Protein AF-A0A1J3CQ93-F1 (afdb_monomer_lite)

Secondary structure (DSSP, 8-state):
-HHHHHHHHHHHIIIIIHHHHHHHH--HHHHHHHHHHHHHHHHHHHHHHT-SS--HHHHHHHHHHHHHHHHHHHHHHHHHHHHHHHHHGGGT-HHHHHHHHHHHHHHHHHHHHHHHHHHHHHHHHHHHTTTT-TTTTSSS-TTTHHHHHHHT------------S-HHHHHHHHHHHHT-------

Radius of gyration: 30.81 Å; chains: 1; bounding box: 78×62×79 Å

Sequence (186 aa):
MVDAIMGFVVGKVGNYLIEEVSMLMGVKDELEELKAELMCIQGYLKDVEAREKEDEASKVWTKLVLDIAYDVEDVLDSYYLKAEERSQRRGMRRLTNKIGKKMDAYNIIDDIRLLQRRIFDVTRKRETYGIGNFNETRAGEHTSSLRVRQLRRARSIVQEERVVGLEDDSKILLAKLLNDDGDHNR

pLDDT: mean 70.88, std 13.95, range [38.88, 87.06]

Structure (mmCIF, N/CA/C/O backbone):
data_AF-A0A1J3CQ93-F1
#
_entry.id   AF-A0A1J3CQ93-F1
#
loop_
_atom_site.group_PDB
_atom_site.id
_atom_site.type_symbol
_atom_site.label_atom_id
_atom_site.label_alt_id
_atom_site.label_comp_id
_atom_site.label_asym_id
_atom_site.label_entity_id
_atom_site.label_seq_id
_atom_site.pdbx_PDB_ins_code
_atom_site.Cartn_x
_atom_site.Cartn_y
_atom_site.Cartn_z
_atom_site.occupancy
_atom_site.B_iso_or_equiv
_atom_site.auth_seq_id
_atom_site.auth_comp_id
_atom_site.auth_asym_id
_atom_site.auth_atom_id
_atom_site.pdbx_PDB_model_num
ATOM 1 N N . MET A 1 1 ? -11.264 -8.934 4.839 1.00 64.75 1 MET A N 1
ATOM 2 C CA . MET A 1 1 ? -11.252 -8.478 3.411 1.00 64.75 1 MET A CA 1
ATOM 3 C C . MET A 1 1 ? -10.054 -7.582 3.129 1.00 64.75 1 MET A C 1
ATOM 5 O O . MET A 1 1 ? -9.333 -7.827 2.172 1.00 64.75 1 MET A O 1
ATOM 9 N N . VAL A 1 2 ? -9.825 -6.579 3.979 1.00 70.88 2 VAL A N 1
ATOM 10 C CA . VAL A 1 2 ? -8.730 -5.610 3.834 1.00 70.88 2 VAL A CA 1
ATOM 11 C C . VAL A 1 2 ? -7.348 -6.283 3.861 1.00 70.88 2 VAL A C 1
ATOM 13 O O . VAL A 1 2 ? -6.474 -5.906 3.088 1.00 70.88 2 VAL A O 1
ATOM 16 N N . ASP A 1 3 ? -7.171 -7.346 4.656 1.00 75.62 3 ASP A N 1
ATOM 17 C CA . ASP A 1 3 ? -5.911 -8.106 4.701 1.00 75.62 3 ASP A CA 1
ATOM 18 C C . ASP A 1 3 ? -5.515 -8.726 3.347 1.00 75.62 3 ASP A C 1
ATOM 20 O O . ASP A 1 3 ? -4.340 -8.751 2.988 1.00 75.62 3 ASP A O 1
ATOM 24 N N . ALA A 1 4 ? -6.495 -9.181 2.558 1.00 81.12 4 ALA A N 1
ATOM 25 C CA . ALA A 1 4 ? -6.233 -9.777 1.250 1.00 81.12 4 ALA A CA 1
ATOM 26 C C . ALA A 1 4 ? -5.739 -8.730 0.239 1.00 81.12 4 ALA A C 1
ATOM 28 O O . ALA A 1 4 ? -4.773 -8.982 -0.478 1.00 81.12 4 ALA A O 1
ATOM 29 N N . ILE A 1 5 ? -6.364 -7.547 0.229 1.00 80.12 5 ILE A N 1
ATOM 30 C CA . ILE A 1 5 ? -5.990 -6.431 -0.653 1.00 80.12 5 ILE A CA 1
ATOM 31 C C . ILE A 1 5 ? -4.593 -5.924 -0.282 1.00 80.12 5 ILE A C 1
ATOM 33 O O . ILE A 1 5 ? -3.719 -5.828 -1.139 1.00 80.12 5 ILE A O 1
ATOM 37 N N . MET A 1 6 ? -4.331 -5.695 1.008 1.00 82.12 6 MET A N 1
ATOM 38 C CA . MET A 1 6 ? -3.009 -5.255 1.463 1.00 82.12 6 MET A CA 1
ATOM 39 C C . MET A 1 6 ? -1.923 -6.293 1.171 1.00 82.12 6 MET A C 1
ATOM 41 O O . MET A 1 6 ? -0.844 -5.935 0.707 1.00 82.12 6 MET A O 1
ATOM 45 N N . GLY A 1 7 ? -2.211 -7.583 1.376 1.00 84.12 7 GLY A N 1
ATOM 46 C CA . GLY A 1 7 ? -1.292 -8.664 1.023 1.00 84.12 7 GLY A CA 1
ATOM 47 C C . GLY A 1 7 ? -0.978 -8.708 -0.475 1.00 84.12 7 GLY A C 1
ATOM 48 O O . GLY A 1 7 ? 0.179 -8.901 -0.853 1.00 84.12 7 GLY A O 1
ATOM 49 N N . PHE A 1 8 ? -1.979 -8.476 -1.327 1.00 83.88 8 PHE A N 1
ATOM 50 C CA . PHE A 1 8 ? -1.798 -8.392 -2.775 1.00 83.88 8 PHE A CA 1
ATOM 51 C C . PHE A 1 8 ? -0.909 -7.208 -3.175 1.00 83.88 8 PHE A C 1
ATOM 53 O O . PHE A 1 8 ? 0.075 -7.398 -3.895 1.00 83.88 8 PHE A O 1
ATOM 60 N N . VAL A 1 9 ? -1.198 -6.010 -2.656 1.00 83.75 9 VAL A N 1
ATOM 61 C CA . VAL A 1 9 ? -0.431 -4.791 -2.950 1.00 83.75 9 VAL A CA 1
ATOM 62 C C . VAL A 1 9 ? 1.020 -4.917 -2.469 1.00 83.75 9 VAL A C 1
ATOM 64 O O . VAL A 1 9 ? 1.950 -4.701 -3.250 1.00 83.75 9 VAL A O 1
ATOM 67 N N . VAL A 1 10 ? 1.243 -5.351 -1.222 1.00 85.56 10 VAL A N 1
ATOM 68 C CA . VAL A 1 10 ? 2.590 -5.597 -0.663 1.00 85.56 10 VAL A CA 1
ATOM 69 C C . VAL A 1 10 ? 3.346 -6.637 -1.493 1.00 85.56 10 VAL A C 1
ATOM 71 O O . VAL A 1 10 ? 4.540 -6.474 -1.769 1.00 85.56 10 VAL A O 1
ATOM 74 N N . GLY A 1 11 ? 2.654 -7.697 -1.920 1.00 84.81 11 GLY A N 1
ATOM 75 C CA . GLY A 1 11 ? 3.209 -8.744 -2.769 1.00 84.81 11 GLY A CA 1
ATOM 76 C C . GLY A 1 11 ? 3.651 -8.223 -4.135 1.00 84.81 11 GLY A C 1
ATOM 77 O O . GLY A 1 11 ? 4.775 -8.502 -4.552 1.00 84.81 11 GLY A O 1
ATOM 78 N N . LYS A 1 12 ? 2.817 -7.434 -4.823 1.00 80.75 12 LYS A N 1
ATOM 79 C CA . LYS A 1 12 ? 3.160 -6.875 -6.140 1.00 80.75 12 LYS A CA 1
ATOM 80 C C . LYS A 1 12 ? 4.307 -5.868 -6.079 1.00 80.75 12 LYS A C 1
ATOM 82 O O . LYS A 1 12 ? 5.216 -5.947 -6.908 1.00 80.75 12 LYS A O 1
ATOM 87 N N . VAL A 1 13 ? 4.304 -4.965 -5.097 1.00 81.75 13 VAL A N 1
ATOM 88 C CA . VAL A 1 13 ? 5.417 -4.019 -4.896 1.00 81.75 13 VAL A CA 1
ATOM 89 C C . VAL A 1 13 ? 6.713 -4.792 -4.637 1.00 81.75 13 VAL A C 1
ATOM 91 O O . VAL A 1 13 ? 7.728 -4.536 -5.283 1.00 81.75 13 VAL A O 1
ATOM 94 N N . GLY A 1 14 ? 6.658 -5.786 -3.745 1.00 80.44 14 GLY A N 1
ATOM 95 C CA . GLY A 1 14 ? 7.820 -6.559 -3.324 1.00 80.44 14 GLY A CA 1
ATOM 96 C C . GLY A 1 14 ? 8.416 -7.475 -4.392 1.00 80.44 14 GLY A C 1
ATOM 97 O O . GLY A 1 14 ? 9.629 -7.479 -4.567 1.00 80.44 14 GLY A O 1
ATOM 98 N N . ASN A 1 15 ? 7.583 -8.263 -5.070 1.00 78.12 15 ASN A N 1
ATOM 99 C CA . ASN A 1 15 ?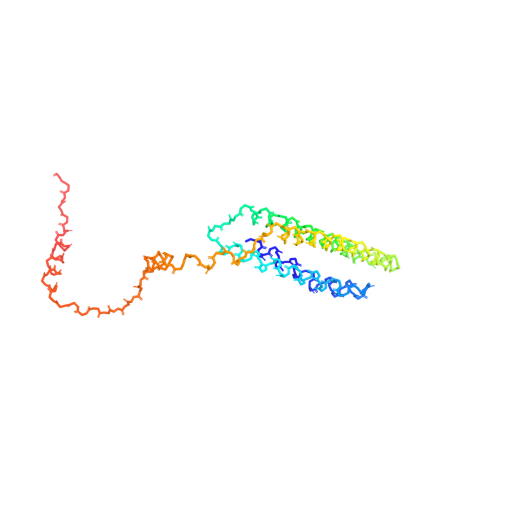 8.054 -9.331 -5.955 1.00 78.12 15 ASN A CA 1
ATOM 100 C C . ASN A 1 15 ? 8.423 -8.837 -7.353 1.00 78.12 15 ASN A C 1
ATOM 102 O O . ASN A 1 15 ? 9.182 -9.502 -8.042 1.00 78.12 15 ASN A O 1
ATOM 106 N N . TYR A 1 16 ? 7.844 -7.724 -7.804 1.00 72.19 16 TYR A N 1
ATOM 107 C CA . TYR A 1 16 ? 7.946 -7.323 -9.206 1.00 72.19 16 TYR A CA 1
ATOM 108 C C . TYR A 1 16 ? 8.551 -5.938 -9.368 1.00 72.19 16 TYR A C 1
ATOM 110 O O . TYR A 1 16 ? 9.474 -5.735 -10.154 1.00 72.19 16 TYR A O 1
ATOM 118 N N . LEU A 1 17 ? 8.049 -4.971 -8.607 1.00 74.94 17 LEU A N 1
ATOM 119 C CA . LEU A 1 17 ? 8.403 -3.582 -8.837 1.00 74.94 17 LEU A CA 1
ATOM 120 C C . LEU A 1 17 ? 9.798 -3.250 -8.315 1.00 74.94 17 LEU A C 1
ATOM 122 O O . LEU A 1 17 ? 10.572 -2.594 -9.010 1.00 74.94 17 LEU A O 1
ATOM 126 N N . ILE A 1 18 ? 10.146 -3.781 -7.140 1.00 78.94 18 ILE A N 1
ATOM 127 C CA . ILE A 1 18 ? 11.512 -3.705 -6.619 1.00 78.94 18 ILE A CA 1
ATOM 128 C C . ILE A 1 18 ? 12.495 -4.348 -7.598 1.00 78.94 18 ILE A C 1
ATOM 130 O O . ILE A 1 18 ? 13.548 -3.773 -7.818 1.00 78.94 18 ILE A O 1
ATOM 134 N N . GLU A 1 19 ? 12.191 -5.480 -8.232 1.00 76.88 19 GLU A N 1
ATOM 135 C CA . GLU A 1 19 ? 13.135 -6.119 -9.162 1.00 76.88 19 GLU A CA 1
ATOM 136 C C . GLU A 1 19 ? 13.260 -5.356 -10.494 1.00 76.88 19 GLU A C 1
ATOM 138 O O . GLU A 1 19 ? 14.362 -4.971 -10.889 1.00 76.88 19 GLU A O 1
ATOM 143 N N . GLU A 1 20 ? 12.142 -5.080 -11.170 1.00 71.44 20 GLU A N 1
ATOM 144 C CA . GLU A 1 20 ? 12.143 -4.536 -12.536 1.00 71.44 20 GLU A CA 1
ATOM 145 C C . GLU A 1 20 ? 12.486 -3.033 -12.556 1.00 71.44 20 GLU A C 1
ATOM 147 O O . GLU A 1 20 ? 13.309 -2.573 -13.355 1.00 71.44 20 GLU A O 1
ATOM 152 N N . VAL A 1 21 ? 11.881 -2.243 -11.660 1.00 71.12 21 VAL A N 1
ATOM 153 C CA . VAL A 1 21 ? 12.019 -0.776 -11.666 1.00 71.12 21 VAL A CA 1
ATOM 154 C C . VAL A 1 21 ? 13.323 -0.341 -11.007 1.00 71.12 21 VAL A C 1
ATOM 156 O O . VAL A 1 21 ? 13.971 0.579 -11.513 1.00 71.12 21 VAL A O 1
ATOM 159 N N . SER A 1 22 ? 13.785 -1.023 -9.951 1.00 75.12 22 SER A N 1
ATOM 160 C CA . SER A 1 22 ? 15.091 -0.688 -9.365 1.00 75.12 22 SER A CA 1
ATOM 161 C C . SER A 1 22 ? 16.239 -0.942 -10.341 1.00 75.12 22 SER A C 1
ATOM 163 O O . SER A 1 22 ? 17.155 -0.125 -10.424 1.00 75.12 22 SER A O 1
ATOM 165 N N . MET A 1 23 ? 16.161 -2.004 -11.150 1.00 70.94 23 MET A N 1
ATOM 166 C CA . MET A 1 23 ? 17.169 -2.301 -12.166 1.00 70.94 23 MET A CA 1
ATOM 167 C C . MET A 1 23 ? 17.206 -1.232 -13.267 1.00 70.94 23 MET A C 1
ATOM 169 O O . MET A 1 23 ? 18.268 -0.928 -13.813 1.00 70.94 23 MET A O 1
ATOM 173 N N . LEU A 1 24 ? 16.053 -0.652 -13.602 1.00 68.25 24 LEU A N 1
ATOM 174 C CA . LEU A 1 24 ? 15.939 0.372 -14.639 1.00 68.25 24 LEU A CA 1
ATOM 175 C C . LEU A 1 24 ? 16.351 1.767 -14.153 1.00 68.25 24 LEU A C 1
ATOM 177 O O . LEU A 1 24 ? 16.877 2.545 -14.953 1.00 68.25 24 LEU A O 1
ATOM 181 N N . MET A 1 25 ? 16.085 2.081 -12.883 1.00 71.62 25 MET A N 1
ATOM 182 C CA . MET A 1 25 ? 16.012 3.463 -12.399 1.00 71.62 25 MET A CA 1
ATOM 183 C C . MET A 1 25 ? 16.720 3.726 -11.064 1.00 71.62 25 MET A C 1
ATOM 185 O O . MET A 1 25 ? 16.846 4.882 -10.674 1.00 71.62 25 MET A O 1
ATOM 189 N N . GLY A 1 26 ? 17.205 2.695 -10.368 1.00 74.50 26 GLY A N 1
ATOM 190 C CA . GLY A 1 26 ? 17.976 2.846 -9.128 1.00 74.50 26 GLY A CA 1
ATOM 191 C C . GLY A 1 26 ? 17.166 3.269 -7.897 1.00 74.50 26 GLY A C 1
ATOM 192 O O . GLY A 1 26 ? 17.754 3.668 -6.903 1.00 74.50 26 GLY A O 1
ATOM 193 N N . VAL A 1 27 ? 15.836 3.166 -7.931 1.00 76.75 27 VAL A N 1
ATOM 194 C CA . VAL A 1 27 ? 14.918 3.579 -6.845 1.00 76.75 27 VAL A CA 1
ATOM 195 C C . VAL A 1 27 ? 14.616 2.456 -5.844 1.00 76.75 27 VAL A C 1
ATOM 197 O O . VAL A 1 27 ? 13.512 2.356 -5.316 1.00 76.75 27 VAL A O 1
ATOM 200 N N . LYS A 1 28 ? 15.577 1.554 -5.612 1.00 80.25 28 LYS A N 1
ATOM 201 C CA . LYS A 1 28 ? 15.361 0.365 -4.773 1.00 80.25 28 LYS A CA 1
ATOM 202 C C . LYS A 1 28 ? 14.922 0.738 -3.355 1.00 80.25 28 LYS A C 1
ATOM 204 O O . LYS A 1 28 ? 13.928 0.207 -2.873 1.00 80.25 28 LYS A O 1
ATOM 209 N N . ASP A 1 29 ? 15.640 1.673 -2.744 1.00 81.50 29 ASP A N 1
ATOM 210 C CA . ASP A 1 29 ? 15.432 2.064 -1.350 1.00 81.50 29 ASP A CA 1
ATOM 211 C C . ASP A 1 29 ? 14.058 2.727 -1.158 1.00 81.50 29 ASP A C 1
ATOM 213 O O . ASP A 1 29 ? 13.337 2.386 -0.227 1.00 81.50 29 ASP A O 1
ATOM 217 N N . GLU A 1 30 ? 13.644 3.588 -2.100 1.00 78.31 30 GLU A N 1
ATOM 218 C CA . GLU A 1 30 ? 12.315 4.222 -2.104 1.00 78.31 30 GLU A CA 1
ATOM 219 C C . GLU A 1 30 ? 11.200 3.151 -2.123 1.00 78.31 30 GLU A C 1
ATO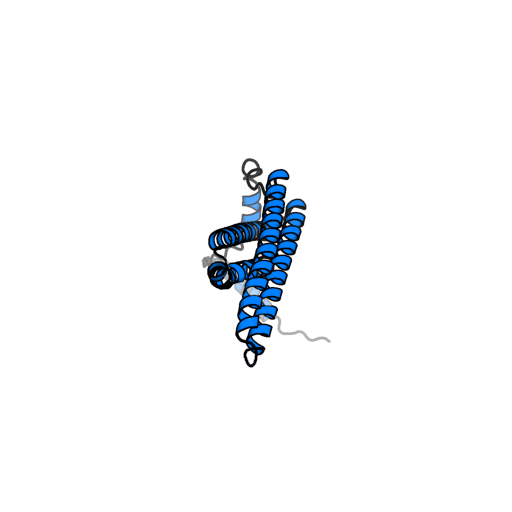M 221 O O . GLU A 1 30 ? 10.223 3.215 -1.375 1.00 78.31 30 GLU A O 1
ATOM 226 N N . LEU A 1 31 ? 11.349 2.120 -2.957 1.00 79.88 31 LEU A N 1
ATOM 227 C CA . LEU A 1 31 ? 10.362 1.044 -3.076 1.00 79.88 31 LEU A CA 1
ATOM 228 C C . LEU A 1 31 ? 10.338 0.108 -1.864 1.00 79.88 31 LEU A C 1
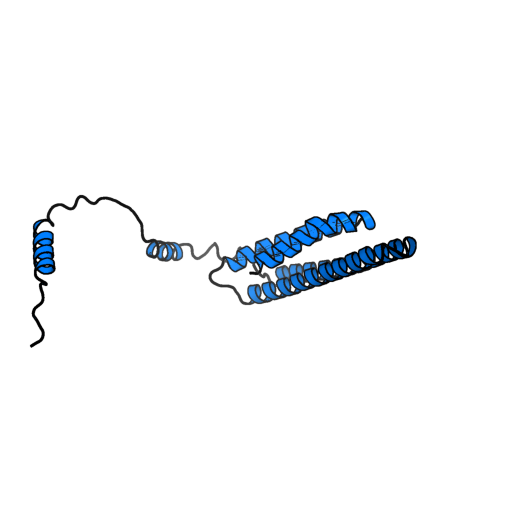ATOM 230 O O . LEU A 1 31 ? 9.268 -0.373 -1.481 1.00 79.88 31 LEU A O 1
ATOM 234 N N . GLU A 1 32 ? 11.496 -0.158 -1.260 1.00 84.38 32 GLU A N 1
ATOM 235 C CA . GLU A 1 32 ? 11.586 -0.925 -0.016 1.00 84.38 32 GLU A CA 1
ATOM 236 C C . GLU A 1 32 ? 10.930 -0.180 1.152 1.00 84.38 32 GLU A C 1
ATOM 238 O O . GLU A 1 32 ? 10.188 -0.797 1.919 1.00 84.38 32 GLU A O 1
ATOM 243 N N . GLU A 1 33 ? 11.115 1.139 1.240 1.00 83.81 33 GLU A N 1
ATOM 244 C CA . GLU A 1 33 ? 10.449 1.986 2.234 1.00 83.81 33 GLU A CA 1
ATOM 245 C C . GLU A 1 33 ? 8.924 1.962 2.058 1.00 83.81 33 GLU A C 1
ATOM 247 O O . GLU A 1 33 ? 8.190 1.707 3.013 1.00 83.81 33 GLU A O 1
ATOM 252 N N . LEU A 1 34 ? 8.433 2.106 0.820 1.00 82.81 34 LEU A N 1
ATOM 253 C CA . LEU A 1 34 ? 7.002 1.987 0.524 1.00 82.81 34 LEU A CA 1
ATOM 254 C C . LEU A 1 34 ? 6.442 0.622 0.952 1.00 82.81 34 LEU A C 1
ATOM 256 O O . LEU A 1 34 ? 5.364 0.542 1.544 1.00 82.81 34 LEU A O 1
ATOM 260 N N . LYS A 1 35 ? 7.165 -0.464 0.662 1.00 84.88 35 LYS A N 1
ATOM 261 C CA . LYS A 1 35 ? 6.760 -1.814 1.070 1.00 84.88 35 LYS A CA 1
ATOM 262 C C . LYS A 1 35 ? 6.675 -1.931 2.593 1.00 84.88 35 LYS A C 1
ATOM 264 O O . LYS A 1 35 ? 5.716 -2.517 3.093 1.00 84.88 35 LYS A O 1
ATOM 269 N N . ALA A 1 36 ? 7.654 -1.393 3.318 1.00 86.88 36 ALA A N 1
ATOM 270 C CA . ALA A 1 36 ? 7.669 -1.415 4.777 1.00 86.88 36 ALA A CA 1
ATOM 271 C C . ALA A 1 36 ? 6.472 -0.651 5.370 1.00 86.88 36 ALA A C 1
ATOM 273 O O . ALA A 1 36 ? 5.778 -1.185 6.236 1.00 86.88 36 ALA A O 1
ATOM 274 N N . GLU A 1 37 ? 6.167 0.538 4.848 1.00 84.31 37 GLU A N 1
ATOM 275 C CA . GLU A 1 37 ? 5.000 1.328 5.263 1.00 84.31 37 GLU A CA 1
ATOM 276 C C . GLU A 1 37 ? 3.681 0.577 5.030 1.00 84.31 37 GLU A C 1
ATOM 278 O O . GLU A 1 37 ? 2.839 0.470 5.926 1.00 84.31 37 GLU A O 1
ATOM 283 N N . LEU A 1 38 ? 3.516 -0.041 3.856 1.00 84.25 38 LEU A N 1
ATOM 284 C CA . LEU A 1 38 ? 2.336 -0.853 3.549 1.00 84.25 38 LEU A CA 1
ATOM 285 C C . LEU A 1 38 ? 2.196 -2.064 4.491 1.00 84.25 38 LEU A C 1
ATOM 287 O O . LEU A 1 38 ? 1.079 -2.408 4.883 1.00 84.25 38 LEU A O 1
ATOM 291 N N . MET A 1 39 ? 3.308 -2.685 4.904 1.00 86.12 39 MET A N 1
ATOM 292 C CA . MET A 1 39 ? 3.302 -3.765 5.900 1.00 86.12 39 MET A CA 1
ATOM 293 C C . MET A 1 39 ? 2.884 -3.272 7.293 1.00 86.12 39 MET A C 1
ATOM 295 O O . MET A 1 39 ? 2.108 -3.948 7.972 1.00 86.12 39 MET A O 1
ATOM 299 N N . CYS A 1 40 ? 3.349 -2.094 7.717 1.00 83.75 40 CYS A N 1
ATOM 300 C CA . CYS A 1 40 ? 2.923 -1.471 8.974 1.00 83.75 40 CYS A CA 1
ATOM 301 C C . CYS A 1 40 ? 1.413 -1.200 8.976 1.00 83.75 40 CYS A C 1
ATOM 303 O O . CYS A 1 40 ? 0.711 -1.530 9.936 1.00 83.75 40 CYS A O 1
ATOM 305 N N . ILE A 1 41 ? 0.900 -0.661 7.870 1.00 83.25 41 ILE A N 1
ATOM 306 C CA . ILE A 1 41 ? -0.526 -0.402 7.675 1.00 83.25 41 ILE A CA 1
ATOM 307 C C . ILE A 1 41 ? -1.336 -1.704 7.711 1.00 83.25 41 ILE A C 1
ATOM 309 O O . ILE A 1 41 ? -2.363 -1.769 8.388 1.00 83.25 41 ILE A O 1
ATOM 313 N N . GLN A 1 42 ? -0.859 -2.762 7.048 1.00 84.31 42 GLN A N 1
ATOM 314 C CA . GLN A 1 42 ? -1.487 -4.084 7.101 1.00 84.31 42 GLN A CA 1
ATOM 315 C C . GLN A 1 42 ? -1.564 -4.622 8.538 1.00 84.31 42 GLN A C 1
ATOM 317 O O . GLN A 1 42 ? -2.596 -5.162 8.936 1.00 84.31 42 GLN A O 1
ATOM 322 N N . GLY A 1 43 ? -0.498 -4.459 9.327 1.00 83.69 43 GLY A N 1
ATOM 323 C CA . GLY A 1 43 ? -0.479 -4.836 10.741 1.00 83.69 43 GLY A CA 1
ATOM 324 C C . GLY A 1 43 ? -1.547 -4.100 11.551 1.00 83.69 43 GLY A C 1
ATOM 325 O O . GLY A 1 43 ? -2.345 -4.732 12.240 1.00 83.69 43 GLY A O 1
ATOM 326 N N . TYR A 1 44 ? -1.635 -2.780 11.393 1.00 80.06 44 TYR A N 1
ATOM 327 C CA . TYR A 1 44 ? -2.653 -1.983 12.076 1.00 80.06 44 TYR A CA 1
ATOM 328 C C . TYR A 1 44 ? -4.080 -2.396 11.691 1.00 80.06 44 TYR A C 1
ATOM 330 O O . TYR A 1 44 ? -4.952 -2.498 12.551 1.00 80.06 44 TYR A O 1
ATOM 338 N N . LEU A 1 45 ? -4.335 -2.662 10.409 1.00 81.25 45 LEU A N 1
ATOM 339 C CA . LEU A 1 45 ? -5.657 -3.088 9.950 1.00 81.25 45 LEU A CA 1
ATOM 340 C C . LEU A 1 45 ? -6.080 -4.430 10.557 1.00 81.25 45 LEU A C 1
ATOM 342 O O . LEU A 1 45 ? -7.253 -4.596 10.885 1.00 81.25 45 LEU A O 1
ATOM 346 N N . LYS A 1 46 ? -5.138 -5.357 10.771 1.00 83.44 46 LYS A N 1
ATOM 347 C CA . LYS A 1 46 ? -5.405 -6.607 11.505 1.00 83.44 46 LYS A CA 1
ATOM 348 C C . LYS A 1 46 ? -5.801 -6.340 12.949 1.00 83.44 46 LYS A C 1
ATOM 350 O O . LYS A 1 46 ? -6.741 -6.957 13.445 1.00 83.44 46 LYS A O 1
ATOM 355 N N . ASP A 1 47 ? -5.115 -5.409 13.605 1.00 81.00 47 ASP A N 1
ATOM 356 C CA . ASP A 1 47 ? -5.449 -5.016 14.973 1.00 81.00 47 ASP A CA 1
ATOM 357 C C . ASP A 1 47 ? -6.835 -4.367 15.048 1.00 81.00 47 ASP A C 1
ATOM 359 O O . ASP A 1 47 ? -7.567 -4.606 16.006 1.00 81.00 47 ASP A O 1
ATOM 363 N N . VAL A 1 48 ? -7.227 -3.587 14.034 1.00 80.12 48 VAL A N 1
ATOM 364 C CA . VAL A 1 48 ? -8.575 -3.012 13.919 1.00 80.12 48 VAL A CA 1
ATOM 365 C C . VAL A 1 48 ? -9.633 -4.095 13.680 1.00 80.12 48 VAL A C 1
ATOM 367 O O . VAL A 1 48 ? -10.630 -4.117 14.399 1.00 80.12 48 VAL A O 1
ATOM 370 N N . GLU A 1 49 ? -9.411 -5.021 12.740 1.00 79.75 49 GLU A N 1
ATOM 371 C CA . GLU A 1 49 ? -10.345 -6.115 12.408 1.00 79.75 49 GLU A CA 1
ATOM 372 C C . GLU A 1 49 ? -10.532 -7.096 13.584 1.00 79.75 49 GLU A C 1
ATOM 374 O O . GLU A 1 49 ? -11.599 -7.686 13.745 1.00 79.75 49 GLU A O 1
ATOM 379 N N . ALA A 1 50 ? -9.531 -7.231 14.461 1.00 80.88 50 ALA A N 1
ATOM 380 C CA . ALA A 1 50 ? -9.617 -8.045 15.672 1.00 80.88 50 ALA A CA 1
ATOM 381 C C . ALA A 1 50 ? -10.458 -7.414 16.806 1.00 80.88 50 ALA A C 1
ATOM 383 O O . ALA A 1 50 ? -10.732 -8.085 17.809 1.00 80.88 50 ALA A O 1
ATOM 384 N N . ARG A 1 51 ? -10.863 -6.138 16.702 1.00 75.12 51 ARG A N 1
ATOM 385 C CA . ARG A 1 51 ? -11.653 -5.451 17.741 1.00 75.12 51 ARG A CA 1
ATOM 386 C C . ARG A 1 51 ? -13.143 -5.754 17.592 1.00 75.12 51 ARG A C 1
ATOM 388 O O . ARG A 1 51 ? -13.718 -5.654 16.519 1.00 75.12 51 ARG A O 1
ATOM 395 N N . GLU A 1 52 ? -13.806 -6.018 18.720 1.00 66.44 52 GLU A N 1
ATOM 396 C CA . GLU A 1 52 ? -15.271 -6.184 18.776 1.00 66.44 52 GLU A CA 1
ATOM 397 C C . GLU A 1 52 ? -16.018 -4.843 18.602 1.00 66.44 52 GLU A C 1
ATOM 399 O O . GLU A 1 52 ? -17.181 -4.816 18.205 1.00 66.44 52 GLU A O 1
ATOM 404 N N . LYS A 1 53 ? -15.348 -3.712 18.880 1.00 72.12 53 LYS A N 1
ATOM 405 C CA . LYS A 1 53 ? -15.847 -2.352 18.632 1.00 72.12 53 LYS A CA 1
ATOM 406 C C . LYS A 1 53 ? -14.786 -1.512 17.935 1.00 72.12 53 LYS A C 1
ATOM 408 O O . LYS A 1 53 ? -13.721 -1.257 18.497 1.00 72.12 53 LYS A O 1
ATOM 413 N N . GLU A 1 54 ? -15.125 -1.047 16.743 1.00 71.62 54 GLU A N 1
ATOM 414 C CA . GLU A 1 54 ? -14.323 -0.117 15.959 1.00 71.62 54 GLU A CA 1
ATOM 415 C C . GLU A 1 54 ? -14.810 1.317 16.206 1.00 71.62 54 GLU A C 1
ATOM 417 O O . GLU A 1 54 ? -16.003 1.606 16.067 1.00 71.62 54 GLU A O 1
ATOM 422 N N . ASP A 1 55 ? -13.901 2.207 16.604 1.00 79.88 55 ASP A N 1
ATOM 423 C CA . ASP A 1 55 ? -14.203 3.634 16.720 1.00 79.88 55 ASP A CA 1
ATOM 424 C C . ASP A 1 55 ? -14.334 4.284 15.329 1.00 79.88 55 ASP A C 1
ATOM 426 O O . ASP A 1 55 ? -13.753 3.832 14.342 1.00 79.88 55 ASP A O 1
ATOM 430 N N . GLU A 1 56 ? -15.134 5.350 15.231 1.00 81.12 56 GLU A N 1
ATOM 431 C CA . GLU A 1 56 ? -15.410 6.007 13.944 1.00 81.12 56 GLU A CA 1
ATOM 432 C C . GLU A 1 56 ? -14.142 6.573 13.284 1.00 81.12 56 GLU A C 1
ATOM 434 O O . GLU A 1 56 ? -14.042 6.614 12.059 1.00 81.12 56 GLU A O 1
ATOM 439 N N . ALA A 1 57 ? -13.139 6.950 14.080 1.00 79.44 57 ALA A N 1
ATOM 440 C CA . ALA A 1 57 ? -11.864 7.435 13.568 1.00 79.44 57 ALA A CA 1
ATOM 441 C C . ALA A 1 57 ? -11.055 6.317 12.882 1.00 79.44 57 ALA A C 1
ATOM 443 O O . ALA A 1 57 ? -10.523 6.532 11.792 1.00 79.44 57 ALA A O 1
ATOM 444 N N . SER A 1 58 ? -11.032 5.114 13.465 1.00 80.25 58 SER A N 1
ATOM 445 C CA . SER A 1 58 ? -10.437 3.912 12.869 1.00 80.25 58 SER A CA 1
ATOM 446 C C . SER A 1 58 ? -11.163 3.534 11.581 1.00 80.25 58 SER A C 1
ATOM 448 O O . SER A 1 58 ? -10.498 3.286 10.583 1.00 80.25 58 SER A O 1
ATOM 450 N N . LYS A 1 59 ? -12.503 3.611 11.534 1.00 82.75 59 LYS A N 1
ATOM 451 C CA . LYS A 1 59 ? -13.269 3.348 10.298 1.00 82.75 59 LYS A CA 1
ATOM 452 C C . LYS A 1 59 ? -12.902 4.298 9.165 1.00 82.75 59 LYS A C 1
ATOM 454 O O . LYS A 1 59 ? -12.720 3.869 8.025 1.00 82.75 59 LYS A O 1
ATOM 459 N N . VAL A 1 60 ? -12.832 5.599 9.453 1.00 84.69 60 VAL A N 1
ATOM 460 C CA . VAL A 1 60 ? -12.458 6.614 8.455 1.00 84.69 60 VAL A CA 1
ATOM 461 C C . VAL A 1 60 ? -11.028 6.385 7.977 1.00 84.69 60 VAL A C 1
ATOM 463 O O . VAL A 1 60 ? -10.766 6.446 6.778 1.00 84.69 60 VAL A O 1
ATOM 466 N N . TRP A 1 61 ? -10.112 6.073 8.890 1.00 83.62 61 TRP A N 1
ATOM 467 C CA . TRP A 1 61 ? -8.726 5.799 8.538 1.00 83.62 61 TRP A CA 1
ATOM 468 C C . TRP A 1 61 ? -8.573 4.522 7.705 1.00 83.62 61 TRP A C 1
ATOM 470 O O . TRP A 1 61 ? -7.897 4.548 6.680 1.00 83.62 61 TRP A O 1
ATOM 480 N N . THR A 1 62 ? -9.272 3.443 8.068 1.00 83.81 62 THR A N 1
ATOM 481 C CA . THR A 1 62 ? -9.326 2.193 7.296 1.00 83.81 62 THR A CA 1
ATOM 482 C C . THR A 1 62 ? -9.801 2.447 5.868 1.00 83.81 62 THR A C 1
ATOM 484 O O . THR A 1 62 ? -9.215 1.916 4.930 1.00 83.81 62 THR A O 1
ATOM 487 N N . LYS A 1 63 ? -10.816 3.302 5.678 1.00 86.00 63 LYS A N 1
ATOM 488 C CA . LYS A 1 63 ? -11.271 3.705 4.338 1.00 86.00 63 LYS A CA 1
ATOM 489 C C . LYS A 1 63 ? -10.198 4.466 3.564 1.00 86.00 63 LYS A C 1
ATOM 491 O O . LYS A 1 63 ? -9.919 4.101 2.433 1.00 86.00 63 LYS A O 1
ATOM 496 N N . LEU A 1 64 ? -9.561 5.466 4.177 1.00 85.19 64 LEU A N 1
ATOM 497 C CA . LEU A 1 64 ? -8.488 6.234 3.528 1.00 85.19 64 LEU A CA 1
ATOM 498 C C . LEU A 1 64 ? -7.328 5.341 3.079 1.00 85.19 64 LEU A C 1
ATOM 500 O O . LEU A 1 64 ? -6.776 5.532 2.000 1.00 85.19 64 LEU A O 1
ATOM 504 N N . VAL A 1 65 ? -6.962 4.369 3.910 1.00 84.81 65 VAL A N 1
ATOM 505 C CA . VAL A 1 65 ? -5.939 3.378 3.579 1.00 84.81 65 VAL A CA 1
ATOM 506 C C . VAL A 1 65 ? -6.381 2.467 2.445 1.00 84.81 65 VAL A C 1
ATOM 508 O O . VAL A 1 65 ? -5.582 2.170 1.564 1.00 84.81 65 VAL A O 1
ATOM 511 N N . LEU A 1 66 ? -7.635 2.020 2.461 1.00 85.19 66 LEU A N 1
ATOM 512 C CA . LEU A 1 66 ? -8.162 1.153 1.419 1.00 85.19 66 LEU A CA 1
ATOM 513 C C . LEU A 1 66 ? -8.217 1.874 0.066 1.00 85.19 66 LEU A C 1
ATOM 515 O O . LEU A 1 66 ? -7.828 1.289 -0.938 1.00 85.19 66 LEU A O 1
ATOM 519 N N . ASP A 1 67 ? -8.622 3.144 0.049 1.00 87.06 67 ASP A N 1
ATOM 520 C CA . ASP A 1 67 ? -8.602 3.978 -1.157 1.00 87.06 67 ASP A CA 1
ATOM 521 C C . ASP A 1 67 ? -7.178 4.074 -1.724 1.00 87.06 67 ASP A C 1
ATOM 523 O O . ASP A 1 67 ? -6.958 3.847 -2.909 1.00 87.06 67 ASP A O 1
ATOM 527 N N . ILE A 1 68 ? -6.189 4.317 -0.859 1.00 85.25 68 ILE A N 1
ATOM 528 C CA . ILE A 1 68 ? -4.773 4.316 -1.246 1.00 85.25 68 ILE A CA 1
ATOM 529 C C . ILE A 1 68 ? -4.345 2.947 -1.784 1.00 85.25 68 ILE A C 1
ATOM 531 O O . ILE A 1 68 ? -3.606 2.901 -2.761 1.00 85.25 68 ILE A O 1
ATOM 535 N N . ALA A 1 69 ? -4.784 1.847 -1.167 1.00 83.12 69 ALA A N 1
ATOM 536 C CA . ALA A 1 69 ? -4.467 0.492 -1.614 1.00 83.12 69 ALA A CA 1
ATOM 537 C C . ALA A 1 69 ? -4.962 0.237 -3.048 1.00 83.12 69 ALA A C 1
ATOM 539 O O . ALA A 1 69 ? -4.198 -0.282 -3.864 1.00 83.12 69 ALA A O 1
ATOM 540 N N . TYR A 1 70 ? -6.190 0.663 -3.361 1.00 84.69 70 TYR A N 1
ATOM 541 C CA . TYR A 1 70 ? -6.739 0.600 -4.718 1.00 84.69 70 TYR A CA 1
ATOM 542 C C . TYR A 1 70 ? -5.968 1.486 -5.696 1.00 84.69 70 TYR A C 1
ATOM 544 O O . TYR A 1 70 ? -5.645 1.041 -6.791 1.00 84.69 70 TYR A O 1
ATOM 552 N N . ASP A 1 71 ? -5.576 2.695 -5.289 1.00 85.81 71 ASP A N 1
ATOM 553 C CA . ASP A 1 71 ? -4.738 3.548 -6.135 1.00 85.81 71 ASP A CA 1
ATOM 554 C C . ASP A 1 71 ? -3.377 2.891 -6.445 1.00 85.81 71 ASP A C 1
ATOM 556 O O . ASP A 1 71 ? -2.860 3.035 -7.554 1.00 85.81 71 ASP A O 1
ATOM 560 N N . VAL A 1 72 ? -2.786 2.145 -5.497 1.00 82.50 72 VAL A N 1
ATOM 561 C CA . VAL A 1 72 ? -1.560 1.368 -5.771 1.00 82.50 72 VAL A CA 1
ATOM 562 C C . VAL A 1 72 ? -1.831 0.297 -6.815 1.00 82.50 72 VAL A C 1
ATOM 564 O O . VAL A 1 72 ? -1.051 0.145 -7.753 1.00 82.50 72 VAL A O 1
ATOM 567 N N . GLU A 1 73 ? -2.908 -0.464 -6.634 1.00 83.31 73 GLU A N 1
ATOM 568 C CA . GLU A 1 73 ? -3.310 -1.533 -7.543 1.00 83.31 73 GLU A CA 1
ATOM 569 C C . GLU A 1 73 ? -3.518 -1.002 -8.967 1.00 83.31 73 GLU A C 1
ATOM 571 O O . GLU A 1 73 ? -2.926 -1.544 -9.901 1.00 83.31 73 GLU A O 1
ATOM 576 N N . ASP A 1 74 ? -4.222 0.119 -9.122 1.00 85.44 74 ASP A N 1
ATOM 577 C CA . ASP A 1 74 ? -4.460 0.763 -10.416 1.00 85.44 74 ASP A CA 1
ATOM 578 C C . ASP A 1 74 ? -3.152 1.194 -11.100 1.00 85.44 74 ASP A C 1
ATOM 580 O O . ASP A 1 74 ? -2.946 0.953 -12.297 1.00 85.44 74 ASP A O 1
ATOM 584 N N . VAL A 1 75 ? -2.220 1.797 -10.351 1.00 83.12 75 VAL A N 1
ATOM 585 C CA . VAL A 1 75 ? -0.901 2.187 -10.881 1.00 83.12 75 VAL A CA 1
ATOM 586 C C . VAL A 1 75 ? -0.125 0.951 -11.346 1.00 83.12 75 VAL A C 1
ATOM 588 O O . VAL A 1 75 ? 0.421 0.942 -12.457 1.00 83.12 75 VAL A O 1
ATOM 591 N N . LEU A 1 76 ? -0.118 -0.111 -10.537 1.00 77.75 76 LEU A N 1
ATOM 592 C CA . LEU A 1 76 ? 0.560 -1.374 -10.834 1.00 77.75 76 LEU A CA 1
ATOM 593 C C . LEU A 1 76 ? -0.011 -2.064 -12.077 1.00 77.75 76 LEU A C 1
ATOM 595 O O . LEU A 1 76 ? 0.746 -2.510 -12.946 1.00 77.75 76 LEU A O 1
ATOM 599 N N . ASP A 1 77 ? -1.333 -2.144 -12.175 1.00 80.81 77 ASP A N 1
ATOM 600 C CA . ASP A 1 77 ? -2.029 -2.780 -13.290 1.00 80.81 77 ASP A CA 1
ATOM 601 C C . ASP A 1 77 ? -1.852 -1.984 -14.582 1.00 80.81 77 ASP A C 1
ATOM 603 O O . ASP A 1 77 ? -1.571 -2.564 -15.637 1.00 80.81 77 ASP A O 1
ATOM 607 N N . SER A 1 78 ? -1.891 -0.651 -14.507 1.00 81.56 78 SER A N 1
ATOM 608 C CA . SER A 1 78 ? -1.637 0.205 -15.668 1.00 81.56 78 SER A CA 1
ATOM 609 C C . SER A 1 78 ? -0.229 0.003 -16.240 1.00 81.56 78 SER A C 1
ATOM 611 O O . SER A 1 78 ? -0.046 -0.010 -17.462 1.00 81.56 78 SER A O 1
ATOM 613 N N . TYR A 1 79 ? 0.776 -0.193 -15.380 1.00 76.62 79 TYR A N 1
ATOM 614 C CA . TYR A 1 79 ? 2.136 -0.493 -15.814 1.00 76.62 79 TYR A CA 1
ATOM 615 C C . TYR A 1 79 ? 2.232 -1.883 -16.438 1.00 76.62 79 TYR A C 1
ATOM 617 O O . TYR A 1 79 ? 2.852 -2.035 -17.494 1.00 76.62 79 TYR A O 1
ATOM 625 N N . TYR A 1 80 ? 1.602 -2.885 -15.818 1.00 75.06 80 TYR A N 1
ATOM 626 C CA . TYR A 1 80 ? 1.593 -4.254 -16.330 1.00 75.06 80 TYR A CA 1
ATOM 627 C C . TYR A 1 80 ? 1.010 -4.319 -17.744 1.00 75.06 80 TYR A C 1
ATOM 629 O O . TYR A 1 80 ? 1.664 -4.828 -18.657 1.00 75.06 80 TYR A O 1
ATOM 637 N N . LEU A 1 81 ? -0.157 -3.708 -17.955 1.00 78.44 81 LEU A N 1
ATOM 638 C CA . LEU A 1 81 ? -0.809 -3.652 -19.264 1.00 78.44 81 LEU A CA 1
ATOM 639 C C . LEU A 1 81 ? 0.091 -2.984 -20.315 1.00 78.44 81 LEU A C 1
ATOM 641 O O . LEU A 1 81 ? 0.294 -3.518 -21.407 1.00 78.44 81 LEU A O 1
ATOM 645 N N . LYS A 1 82 ? 0.729 -1.856 -19.974 1.00 75.69 82 LYS A N 1
ATOM 646 C CA . LYS A 1 82 ? 1.666 -1.166 -20.880 1.00 75.69 82 LYS A CA 1
ATOM 647 C C . LYS A 1 82 ? 2.936 -1.979 -21.168 1.00 75.69 82 LYS A C 1
ATOM 649 O O . LYS A 1 82 ? 3.513 -1.877 -22.262 1.00 75.69 82 LYS A O 1
ATOM 654 N N . ALA A 1 83 ? 3.416 -2.762 -20.203 1.00 73.06 83 ALA A N 1
ATOM 655 C CA . ALA A 1 83 ? 4.558 -3.654 -20.382 1.00 73.06 83 ALA A CA 1
ATOM 656 C C . ALA A 1 83 ? 4.206 -4.826 -21.314 1.00 73.06 83 ALA A C 1
ATOM 658 O O . ALA A 1 83 ? 4.974 -5.134 -22.237 1.00 73.06 83 ALA A O 1
ATOM 659 N N . GLU A 1 84 ? 3.024 -5.418 -21.132 1.00 72.75 84 GLU A N 1
ATOM 660 C CA . GLU A 1 84 ? 2.507 -6.517 -21.943 1.00 72.75 84 GLU A CA 1
ATOM 661 C C . GLU A 1 84 ? 2.252 -6.083 -23.394 1.00 72.75 84 GLU A C 1
ATOM 663 O O . GLU A 1 84 ? 2.777 -6.711 -24.320 1.00 72.75 84 GLU A O 1
ATOM 668 N N . GLU A 1 85 ? 1.584 -4.947 -23.620 1.00 73.75 85 GLU A N 1
ATOM 669 C CA . GLU A 1 85 ? 1.354 -4.391 -24.962 1.00 73.75 85 GLU A CA 1
ATOM 670 C C . GLU A 1 85 ? 2.657 -4.199 -25.755 1.00 73.75 85 GLU A C 1
ATOM 672 O O . GLU A 1 85 ? 2.735 -4.478 -26.958 1.00 73.75 85 GLU A O 1
ATOM 677 N N . ARG A 1 86 ? 3.733 -3.741 -25.100 1.00 67.38 86 ARG A N 1
ATOM 678 C CA . ARG A 1 86 ? 5.041 -3.593 -25.762 1.00 67.38 86 ARG A CA 1
ATOM 679 C C . ARG A 1 86 ? 5.706 -4.928 -26.063 1.00 67.38 86 ARG A C 1
ATOM 681 O O . ARG A 1 86 ? 6.446 -5.021 -27.049 1.00 67.38 86 ARG A O 1
ATOM 688 N N . SER A 1 87 ? 5.477 -5.935 -25.223 1.00 67.25 87 SER A N 1
ATOM 689 C CA . SER A 1 87 ? 6.000 -7.285 -25.428 1.00 67.25 87 SER A CA 1
ATOM 690 C C . SER A 1 87 ? 5.381 -7.946 -26.666 1.00 67.25 87 SER A C 1
ATOM 692 O O . SER A 1 87 ? 6.095 -8.611 -27.417 1.00 67.25 87 SER A O 1
ATOM 694 N N . GLN A 1 88 ? 4.108 -7.662 -26.956 1.00 66.50 88 GLN A N 1
ATOM 695 C CA . GLN A 1 88 ? 3.404 -8.159 -28.140 1.00 66.50 88 GLN A CA 1
ATOM 696 C C . GLN A 1 88 ? 3.837 -7.434 -29.430 1.00 66.50 88 GLN A C 1
ATOM 698 O O . GLN A 1 88 ? 3.939 -8.041 -30.494 1.00 66.50 88 GLN A O 1
ATOM 703 N N . ARG A 1 89 ? 4.229 -6.153 -29.349 1.00 64.69 89 ARG A N 1
ATOM 704 C CA . ARG A 1 89 ? 4.745 -5.354 -30.491 1.00 64.69 89 ARG A CA 1
ATOM 705 C C . ARG A 1 89 ? 6.199 -5.673 -30.896 1.00 64.69 89 ARG A C 1
ATOM 707 O O . ARG A 1 89 ? 6.792 -4.974 -31.725 1.00 64.69 89 ARG A O 1
ATOM 714 N N . ARG A 1 90 ? 6.804 -6.725 -30.331 1.00 56.84 90 ARG A N 1
ATOM 715 C CA . ARG A 1 90 ? 8.239 -7.072 -30.444 1.00 56.84 90 ARG A CA 1
ATOM 716 C C . ARG A 1 90 ? 8.701 -7.438 -31.865 1.00 56.84 90 ARG A C 1
ATOM 718 O O . ARG A 1 90 ? 9.906 -7.434 -32.111 1.00 56.84 90 ARG A O 1
ATOM 725 N N . GLY A 1 91 ? 7.776 -7.665 -32.801 1.00 57.88 91 GLY A N 1
ATOM 726 C CA . GLY A 1 91 ? 8.067 -8.028 -34.192 1.00 57.88 91 GLY A CA 1
ATOM 727 C C . GLY A 1 91 ? 8.713 -6.939 -35.064 1.00 57.88 91 GLY A C 1
ATOM 728 O O . GLY A 1 91 ? 9.460 -7.296 -35.966 1.00 57.88 91 GLY A O 1
ATOM 729 N N . MET A 1 92 ? 8.499 -5.634 -34.806 1.00 51.78 92 MET A N 1
ATOM 730 C CA . MET A 1 92 ? 8.851 -4.595 -35.806 1.00 51.78 92 MET A CA 1
ATOM 731 C C . MET A 1 92 ? 9.739 -3.427 -35.321 1.00 51.78 92 MET A C 1
ATOM 733 O O . MET A 1 92 ? 10.329 -2.741 -36.152 1.00 51.78 92 MET A O 1
ATOM 737 N N . ARG A 1 93 ? 9.885 -3.143 -34.013 1.00 55.62 93 ARG A N 1
ATOM 738 C CA . ARG A 1 93 ? 10.614 -1.932 -33.554 1.00 55.62 93 ARG A CA 1
ATOM 739 C C . ARG A 1 93 ? 11.393 -2.114 -32.242 1.00 55.62 93 ARG A C 1
ATOM 741 O O . ARG A 1 93 ? 10.945 -1.746 -31.159 1.00 55.62 93 ARG A O 1
ATOM 748 N N . ARG A 1 94 ? 12.620 -2.642 -32.328 1.00 57.16 94 ARG A N 1
ATOM 749 C CA . ARG A 1 94 ? 13.482 -2.902 -31.150 1.00 57.16 94 ARG A CA 1
ATOM 750 C C . ARG A 1 94 ? 13.967 -1.632 -30.429 1.00 57.16 94 ARG A C 1
ATOM 752 O O . ARG A 1 94 ? 14.150 -1.668 -29.216 1.00 57.16 94 ARG A O 1
ATOM 759 N N . LEU A 1 95 ? 14.167 -0.524 -31.148 1.00 52.62 95 LEU A N 1
ATOM 760 C CA . LEU A 1 95 ? 14.703 0.726 -30.584 1.00 52.62 95 LEU A CA 1
ATOM 761 C C . LEU A 1 95 ? 13.620 1.584 -29.908 1.00 52.62 95 LEU A C 1
ATOM 763 O O . LEU A 1 95 ? 13.826 2.035 -28.782 1.00 52.62 95 LEU A O 1
ATOM 767 N N . THR A 1 96 ? 12.432 1.726 -30.515 1.00 57.78 96 THR A N 1
ATOM 768 C CA . THR A 1 96 ? 11.301 2.438 -29.882 1.00 57.78 96 THR A CA 1
ATOM 769 C C . THR A 1 96 ? 10.808 1.715 -28.629 1.00 57.78 96 THR A C 1
ATOM 771 O O . THR A 1 96 ? 10.381 2.359 -27.676 1.00 57.78 96 THR A O 1
ATOM 774 N N . ASN A 1 97 ? 10.936 0.384 -28.587 1.00 65.31 97 ASN A N 1
ATOM 775 C CA . ASN A 1 97 ? 10.593 -0.402 -27.404 1.00 65.31 97 ASN A CA 1
ATOM 776 C C . ASN A 1 97 ? 11.496 -0.104 -26.196 1.00 65.31 97 ASN A C 1
ATOM 778 O O . ASN A 1 97 ? 11.008 -0.164 -25.074 1.00 65.31 97 ASN A O 1
ATOM 782 N N . LYS A 1 98 ? 12.782 0.241 -26.379 1.00 63.12 98 LYS A N 1
ATOM 783 C CA . LYS A 1 98 ? 13.673 0.578 -25.249 1.00 63.12 98 LYS A CA 1
ATOM 784 C C . LYS A 1 98 ? 13.373 1.957 -24.660 1.00 63.12 98 LYS A C 1
ATOM 786 O O . LYS A 1 98 ? 13.319 2.093 -23.442 1.00 63.12 98 LYS A O 1
ATOM 791 N N . ILE A 1 99 ? 13.153 2.957 -25.516 1.00 62.09 99 ILE A N 1
ATOM 792 C CA . ILE A 1 99 ? 12.811 4.324 -25.089 1.00 62.09 99 ILE A CA 1
ATOM 793 C C . ILE A 1 99 ? 11.447 4.322 -24.392 1.00 62.09 99 ILE A C 1
ATOM 795 O O . ILE A 1 99 ? 11.317 4.852 -23.293 1.00 62.09 99 ILE A O 1
ATOM 799 N N . GLY A 1 100 ? 10.460 3.635 -24.978 1.00 66.50 100 GLY A N 1
ATOM 800 C CA . GLY A 1 100 ? 9.134 3.499 -24.383 1.00 66.50 100 GLY A CA 1
ATOM 801 C C . GLY A 1 100 ? 9.139 2.770 -23.036 1.00 66.50 100 GLY A C 1
ATOM 802 O O . GLY A 1 100 ? 8.381 3.157 -22.158 1.00 66.50 100 GLY A O 1
ATOM 803 N N . LYS A 1 101 ? 10.000 1.759 -22.848 1.00 67.38 101 LYS A N 1
ATOM 804 C CA . LYS A 1 101 ? 10.164 1.074 -21.552 1.00 67.38 101 LYS A CA 1
ATOM 805 C C . LYS A 1 101 ? 10.710 1.999 -20.467 1.00 67.38 101 LYS A C 1
ATOM 807 O O . LYS A 1 101 ? 10.211 1.969 -19.351 1.00 67.38 101 LYS A O 1
ATOM 812 N N . LYS A 1 102 ? 11.713 2.822 -20.794 1.00 66.31 102 LYS A N 1
ATOM 813 C CA . LYS A 1 102 ? 12.239 3.813 -19.847 1.00 66.31 102 LYS A CA 1
ATOM 814 C C . LYS A 1 102 ? 11.188 4.857 -19.495 1.00 66.31 102 LYS A C 1
ATOM 816 O O . LYS A 1 102 ? 11.006 5.127 -18.322 1.00 66.31 102 LYS A O 1
ATOM 821 N N . MET A 1 103 ? 10.481 5.407 -20.482 1.00 70.69 103 MET A N 1
ATOM 822 C CA . MET A 1 103 ? 9.450 6.426 -20.245 1.00 70.69 103 MET A CA 1
ATOM 823 C C . MET A 1 103 ? 8.333 5.919 -19.323 1.00 70.69 103 MET A C 1
ATOM 825 O O . MET A 1 103 ? 7.908 6.633 -18.425 1.00 70.69 103 MET A O 1
ATOM 829 N N . ASP A 1 104 ? 7.920 4.662 -19.475 1.00 73.31 104 ASP A N 1
ATOM 830 C CA . ASP A 1 104 ? 6.930 4.069 -18.574 1.00 73.31 104 ASP A CA 1
ATOM 831 C C . ASP A 1 104 ? 7.486 3.774 -17.188 1.00 73.31 104 ASP A C 1
ATOM 833 O O . ASP A 1 104 ? 6.760 3.912 -16.210 1.00 73.31 104 ASP A O 1
ATOM 837 N N . ALA A 1 105 ? 8.770 3.418 -17.099 1.00 71.56 105 ALA A N 1
ATOM 838 C CA . ALA A 1 105 ? 9.464 3.310 -15.824 1.00 71.56 105 ALA A CA 1
ATOM 839 C C . ALA A 1 105 ? 9.607 4.675 -15.119 1.00 71.56 105 ALA A C 1
ATOM 841 O O . ALA A 1 105 ? 9.617 4.716 -13.899 1.00 71.56 105 ALA A O 1
ATOM 842 N N . TYR A 1 106 ? 9.682 5.794 -15.847 1.00 75.56 106 TYR A N 1
ATOM 843 C CA . TYR A 1 106 ? 9.615 7.129 -15.239 1.00 75.56 106 TYR A CA 1
ATOM 844 C C . TYR A 1 106 ? 8.209 7.437 -14.722 1.00 75.56 106 TYR A C 1
ATOM 846 O O . TYR A 1 106 ? 8.061 7.801 -13.562 1.00 75.56 106 TYR A O 1
ATOM 854 N N . ASN A 1 107 ? 7.183 7.223 -15.552 1.00 79.69 107 ASN A N 1
ATOM 855 C CA . ASN A 1 107 ? 5.799 7.507 -15.167 1.00 79.69 107 ASN A CA 1
ATOM 856 C C . ASN A 1 107 ? 5.377 6.699 -13.929 1.00 79.69 107 ASN 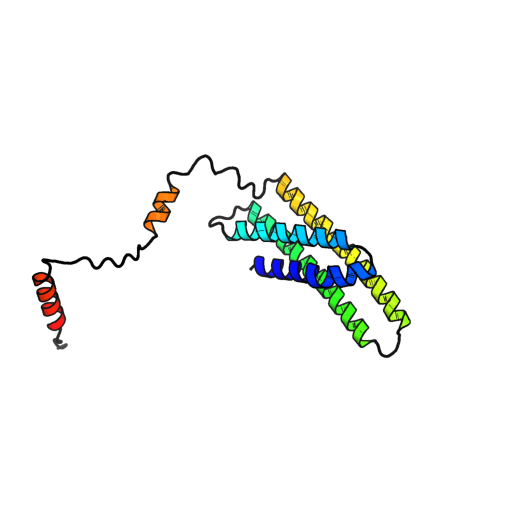A C 1
ATOM 858 O O . ASN A 1 107 ? 4.837 7.270 -12.990 1.00 79.69 107 ASN A O 1
ATOM 862 N N . ILE A 1 108 ? 5.698 5.397 -13.882 1.00 80.31 108 ILE A N 1
ATOM 863 C CA . ILE A 1 108 ? 5.375 4.566 -12.713 1.00 80.31 108 ILE A CA 1
ATOM 864 C C . ILE A 1 108 ? 6.101 5.049 -11.450 1.00 80.31 108 ILE A C 1
ATOM 866 O O . ILE A 1 108 ? 5.538 4.985 -10.366 1.00 80.31 108 ILE A O 1
ATOM 870 N N . ILE A 1 109 ? 7.332 5.561 -11.562 1.00 78.75 109 ILE A N 1
ATOM 871 C CA . ILE A 1 109 ? 8.064 6.106 -10.411 1.00 78.75 109 ILE A CA 1
ATOM 872 C C . ILE A 1 109 ? 7.405 7.376 -9.898 1.00 78.75 109 ILE A C 1
ATOM 874 O O . ILE A 1 109 ? 7.275 7.541 -8.688 1.00 78.75 109 ILE A O 1
ATOM 878 N N . ASP A 1 110 ? 6.990 8.269 -10.791 1.00 83.31 110 ASP A N 1
ATOM 879 C CA . ASP A 1 110 ? 6.306 9.495 -10.391 1.00 83.31 110 ASP A CA 1
ATOM 880 C C . ASP A 1 110 ? 4.964 9.178 -9.710 1.00 83.31 110 ASP A C 1
ATOM 882 O O . ASP A 1 110 ? 4.668 9.744 -8.653 1.00 83.31 110 ASP A O 1
ATOM 886 N N . ASP A 1 111 ? 4.215 8.204 -10.235 1.00 83.94 111 ASP A N 1
ATOM 887 C CA . ASP A 1 111 ? 2.970 7.712 -9.633 1.00 83.94 111 ASP A CA 1
ATOM 888 C C . ASP A 1 111 ? 3.216 7.070 -8.253 1.00 83.94 111 ASP A C 1
ATOM 890 O O . ASP A 1 111 ? 2.499 7.337 -7.286 1.00 83.94 111 ASP A O 1
ATOM 894 N N . ILE A 1 112 ? 4.284 6.283 -8.113 1.00 81.25 112 ILE A N 1
ATOM 895 C CA . ILE A 1 112 ? 4.693 5.671 -6.840 1.00 81.25 112 ILE A CA 1
ATOM 896 C C . ILE A 1 112 ? 5.113 6.720 -5.819 1.00 81.25 112 ILE A C 1
ATOM 898 O O . ILE A 1 112 ? 4.744 6.629 -4.650 1.00 81.25 112 ILE A O 1
ATOM 902 N N . ARG A 1 113 ? 5.858 7.742 -6.237 1.00 82.81 113 ARG A N 1
ATOM 903 C CA . ARG A 1 113 ? 6.263 8.844 -5.358 1.00 82.81 113 ARG A CA 1
ATOM 904 C C . ARG A 1 113 ? 5.064 9.664 -4.906 1.00 82.81 113 ARG A C 1
ATOM 906 O O . ARG A 1 113 ? 5.016 10.110 -3.759 1.00 82.81 113 ARG A O 1
ATOM 913 N N . LEU A 1 114 ? 4.083 9.863 -5.784 1.00 87.06 114 LEU A N 1
ATOM 914 C CA . LEU A 1 114 ? 2.814 10.484 -5.419 1.00 87.06 114 LEU A CA 1
ATOM 915 C C . LEU A 1 114 ? 2.084 9.645 -4.362 1.00 87.06 114 LEU A C 1
ATOM 917 O O . LEU A 1 114 ? 1.620 10.185 -3.356 1.00 87.06 114 LEU A O 1
ATOM 921 N N . LEU A 1 115 ? 2.028 8.332 -4.561 1.00 83.25 115 LEU A N 1
ATOM 922 C CA . LEU A 1 115 ? 1.404 7.403 -3.633 1.00 83.25 115 LEU A CA 1
ATOM 923 C C . LEU A 1 115 ? 2.108 7.372 -2.269 1.00 83.25 115 LEU A C 1
ATOM 925 O O . LEU A 1 115 ? 1.438 7.447 -1.242 1.00 83.25 115 LEU A O 1
ATOM 929 N N . GLN A 1 116 ? 3.442 7.332 -2.246 1.00 83.06 116 GLN A N 1
ATOM 930 C CA . GLN A 1 116 ? 4.230 7.436 -1.017 1.00 83.06 116 GLN A CA 1
ATOM 931 C C . GLN A 1 116 ? 3.849 8.689 -0.231 1.00 83.06 116 GLN A C 1
ATOM 933 O O . GLN A 1 116 ? 3.543 8.598 0.954 1.00 83.06 116 GLN A O 1
ATOM 938 N N . ARG A 1 117 ? 3.783 9.858 -0.884 1.00 86.81 117 ARG A N 1
ATOM 939 C CA . ARG A 1 117 ? 3.358 11.100 -0.214 1.00 86.81 117 ARG A CA 1
ATOM 940 C C . ARG A 1 117 ? 1.958 10.981 0.377 1.00 86.81 117 ARG A C 1
ATOM 942 O O . ARG A 1 117 ? 1.741 11.428 1.498 1.00 86.81 117 ARG A O 1
ATOM 949 N N . ARG A 1 118 ? 1.021 10.362 -0.345 1.00 86.75 118 ARG A N 1
ATOM 950 C CA . ARG A 1 118 ? -0.344 10.141 0.154 1.00 86.75 118 ARG A CA 1
ATOM 951 C C . ARG A 1 118 ? -0.367 9.214 1.368 1.00 86.75 118 ARG A C 1
ATOM 953 O O . ARG A 1 118 ? -1.083 9.510 2.322 1.00 86.75 118 ARG A O 1
ATOM 960 N N . ILE A 1 119 ? 0.432 8.147 1.358 1.00 85.75 119 ILE A N 1
ATOM 961 C CA . ILE A 1 119 ? 0.607 7.241 2.501 1.00 85.75 119 ILE A CA 1
ATOM 962 C C . ILE A 1 119 ? 1.170 8.004 3.698 1.00 85.75 119 ILE A C 1
ATOM 964 O O . ILE A 1 119 ? 0.542 8.009 4.753 1.00 85.75 119 ILE A O 1
ATOM 968 N N . PHE A 1 120 ? 2.275 8.732 3.523 1.00 84.19 120 PHE A N 1
ATOM 969 C CA . PHE A 1 120 ? 2.869 9.548 4.585 1.00 84.19 120 PHE A CA 1
ATOM 970 C C . PHE A 1 120 ? 1.899 10.599 5.127 1.00 84.19 120 PHE A C 1
ATOM 972 O O . PHE A 1 120 ? 1.839 10.821 6.334 1.00 84.19 120 PHE A O 1
ATOM 979 N N . ASP A 1 121 ? 1.093 11.224 4.270 1.00 86.56 121 ASP A N 1
ATOM 980 C CA . ASP A 1 121 ? 0.068 12.170 4.700 1.00 86.56 121 ASP A CA 1
ATOM 981 C C . ASP A 1 121 ? -1.021 11.496 5.549 1.00 86.56 121 ASP A C 1
ATOM 983 O O . ASP A 1 121 ? -1.486 12.089 6.526 1.00 86.56 121 ASP A O 1
ATOM 987 N N . VAL A 1 122 ? -1.432 10.269 5.211 1.00 83.31 122 VAL A N 1
ATOM 988 C CA . VAL A 1 122 ? -2.410 9.492 5.992 1.00 83.31 122 VAL A CA 1
ATOM 989 C C . VAL A 1 122 ? -1.812 8.990 7.306 1.00 83.31 122 VAL A C 1
ATOM 991 O O . VAL A 1 122 ? -2.480 9.076 8.340 1.00 83.31 122 VAL A O 1
ATOM 994 N N . THR A 1 123 ? -0.554 8.553 7.310 1.00 82.25 123 THR A N 1
ATOM 995 C CA . THR A 1 123 ? 0.185 8.185 8.527 1.00 82.25 123 THR A CA 1
ATOM 996 C C . THR A 1 123 ? 0.366 9.398 9.443 1.00 82.25 123 THR A C 1
ATOM 998 O O . THR A 1 123 ? 0.039 9.332 10.625 1.00 82.25 123 THR A O 1
ATOM 1001 N N . ARG A 1 124 ? 0.738 10.565 8.905 1.00 83.81 124 ARG A N 1
ATOM 1002 C CA . ARG A 1 124 ? 0.837 11.816 9.676 1.00 83.81 124 ARG A CA 1
ATOM 1003 C C . ARG A 1 124 ? -0.511 12.242 10.254 1.00 83.81 124 ARG A C 1
ATOM 1005 O O . ARG A 1 124 ? -0.588 12.660 11.409 1.00 83.81 124 ARG A O 1
ATOM 1012 N N . LYS A 1 125 ? -1.594 12.142 9.473 1.00 81.31 125 LYS A N 1
ATOM 1013 C CA . LYS A 1 125 ? -2.956 12.415 9.966 1.00 81.31 125 LYS A CA 1
ATOM 1014 C C . LYS A 1 125 ? -3.324 11.465 11.105 1.00 81.31 125 LYS A C 1
ATOM 1016 O O . LYS A 1 125 ? -3.884 11.918 12.097 1.00 81.31 125 LYS A O 1
ATOM 1021 N N . ARG A 1 126 ? -2.967 10.181 11.005 1.00 79.75 126 ARG A N 1
ATOM 1022 C CA . ARG A 1 126 ? -3.163 9.195 12.078 1.00 79.75 126 ARG A CA 1
ATOM 1023 C C . ARG A 1 126 ? -2.539 9.662 13.390 1.00 79.75 126 ARG A C 1
ATOM 1025 O O . ARG A 1 126 ? -3.230 9.690 14.403 1.00 79.75 126 ARG A O 1
ATOM 1032 N N . GLU A 1 127 ? -1.269 10.061 13.350 1.00 79.75 127 GLU A N 1
ATOM 1033 C CA . GLU A 1 127 ? -0.531 10.556 14.519 1.00 79.75 127 GLU A CA 1
ATOM 1034 C C . GLU A 1 127 ? -1.142 11.846 15.070 1.00 79.75 127 GLU A C 1
ATOM 1036 O O . GLU A 1 127 ? -1.375 11.961 16.270 1.00 79.75 127 GLU A O 1
ATOM 1041 N N . THR A 1 128 ? -1.477 12.786 14.183 1.00 80.00 128 THR A N 1
ATOM 1042 C CA . THR A 1 128 ? -2.058 14.088 14.553 1.00 80.00 128 THR A CA 1
ATOM 1043 C C . THR A 1 128 ? -3.392 13.933 15.284 1.00 80.00 128 THR A C 1
ATOM 1045 O O . THR A 1 128 ? -3.675 14.675 16.222 1.00 80.00 128 THR A O 1
ATOM 1048 N N . TYR A 1 129 ? -4.216 12.972 14.864 1.00 75.94 129 TYR A N 1
ATOM 1049 C CA . TYR A 1 129 ? -5.540 12.731 15.438 1.00 75.94 129 TYR A CA 1
ATOM 1050 C C . TYR A 1 129 ? -5.559 11.597 16.478 1.00 75.94 129 TYR A C 1
ATOM 1052 O O . TYR A 1 129 ? -6.634 11.231 16.947 1.00 75.94 129 TYR A O 1
ATOM 1060 N N . GLY A 1 130 ? -4.401 11.027 16.840 1.00 71.81 130 GLY A N 1
ATOM 1061 C CA . GLY A 1 130 ? -4.297 9.939 17.821 1.00 71.81 130 GLY A CA 1
ATOM 1062 C C . GLY A 1 130 ? -5.041 8.658 17.423 1.00 71.81 130 GLY A C 1
ATOM 1063 O O . GLY A 1 130 ? -5.462 7.885 18.287 1.00 71.81 130 GLY A O 1
ATOM 1064 N N . ILE A 1 131 ? -5.239 8.431 16.121 1.00 68.25 131 ILE A N 1
ATOM 1065 C CA . ILE A 1 131 ? -6.036 7.314 15.607 1.00 68.25 131 ILE A CA 1
ATOM 1066 C C . ILE A 1 131 ? -5.288 6.011 15.887 1.00 68.25 131 ILE A C 1
ATOM 1068 O O . ILE A 1 131 ? -4.239 5.730 15.309 1.00 68.25 131 ILE A O 1
ATOM 1072 N N . GLY A 1 132 ? -5.830 5.191 16.787 1.00 61.69 132 GLY A N 1
ATOM 1073 C CA . GLY A 1 132 ? -5.195 3.935 17.168 1.00 61.69 132 GLY A CA 1
ATOM 1074 C C . GLY A 1 132 ? -4.090 4.053 18.217 1.00 61.69 132 GLY A C 1
ATOM 1075 O O . GLY A 1 132 ? -3.234 3.173 18.272 1.00 61.69 132 GLY A O 1
ATOM 1076 N N . ASN A 1 133 ? -4.094 5.089 19.065 1.00 59.91 133 ASN A N 1
ATOM 1077 C CA . ASN A 1 133 ? -3.335 5.061 20.317 1.00 59.91 133 ASN A CA 1
ATOM 1078 C C . ASN A 1 133 ? -3.914 3.973 21.241 1.00 59.91 133 ASN A C 1
ATOM 1080 O O . ASN A 1 133 ? -4.795 4.213 22.060 1.00 59.91 133 ASN A O 1
ATOM 1084 N N . PHE A 1 134 ? -3.401 2.747 21.112 1.00 55.28 134 PHE A N 1
ATOM 1085 C CA . PHE A 1 134 ? -3.829 1.568 21.881 1.00 55.28 134 PHE A CA 1
ATOM 1086 C C . PHE A 1 134 ? -3.474 1.628 23.380 1.00 55.28 134 PHE A C 1
ATOM 1088 O O . PHE A 1 134 ? -3.805 0.711 24.137 1.00 55.28 134 PHE A O 1
ATOM 1095 N N . ASN A 1 135 ? -2.784 2.684 23.818 1.00 50.22 135 ASN A N 1
ATOM 1096 C CA . ASN A 1 135 ? -2.165 2.750 25.139 1.00 50.22 135 ASN A CA 1
ATOM 1097 C C . ASN A 1 135 ? -3.063 3.358 26.227 1.00 50.22 135 ASN A C 1
ATOM 1099 O O . ASN A 1 135 ? -2.722 3.250 27.401 1.00 50.22 135 ASN A O 1
ATOM 1103 N N . GLU A 1 136 ? -4.222 3.933 25.898 1.00 48.75 136 GLU A N 1
ATOM 110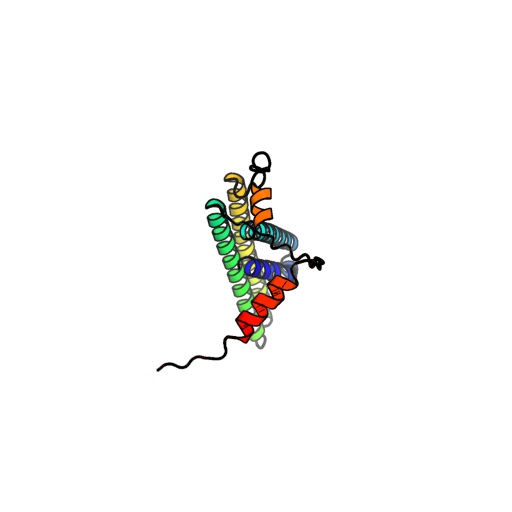4 C CA . GLU A 1 136 ? -4.969 4.766 26.857 1.00 48.75 136 GLU A CA 1
ATOM 1105 C C . GLU A 1 136 ? -6.175 4.090 27.537 1.00 48.75 136 GLU A C 1
ATOM 1107 O O . GLU A 1 136 ? -7.050 4.754 28.083 1.00 48.75 136 GLU A O 1
ATOM 1112 N N . THR A 1 137 ? -6.238 2.752 27.576 1.00 45.72 137 THR A N 1
ATOM 1113 C CA . THR A 1 137 ? -7.288 2.049 28.359 1.00 45.72 137 THR A CA 1
ATOM 1114 C C . THR A 1 137 ? -6.812 0.790 29.090 1.00 45.72 137 THR A C 1
ATOM 1116 O O . THR A 1 137 ? -7.615 -0.064 29.456 1.00 45.72 137 THR A O 1
ATOM 1119 N N . ARG A 1 138 ? -5.505 0.649 29.357 1.00 45.84 138 ARG A N 1
ATOM 1120 C CA . ARG A 1 138 ? -4.961 -0.501 30.119 1.00 45.84 138 ARG A CA 1
ATOM 1121 C C . ARG A 1 138 ? -4.731 -0.256 31.615 1.00 45.84 138 ARG A C 1
ATOM 1123 O O . ARG A 1 138 ? -4.216 -1.137 32.293 1.00 45.84 138 ARG A O 1
ATOM 1130 N N . ALA A 1 139 ? -5.150 0.889 32.157 1.00 42.56 139 ALA A N 1
ATOM 1131 C CA . ALA A 1 139 ? -4.974 1.196 33.583 1.00 42.56 139 ALA A CA 1
ATOM 1132 C C . ALA A 1 139 ? -6.266 1.157 34.429 1.00 42.56 139 ALA A C 1
ATOM 1134 O O . ALA A 1 139 ? -6.178 1.299 35.644 1.00 42.56 139 ALA A O 1
ATOM 1135 N N . GLY A 1 140 ? -7.453 0.950 33.836 1.00 45.34 140 GLY A N 1
ATOM 1136 C CA . GLY A 1 140 ? -8.726 1.174 34.548 1.00 45.34 140 GLY A CA 1
ATOM 1137 C C . GLY A 1 140 ? -9.702 -0.000 34.683 1.00 45.34 140 GLY A C 1
ATOM 1138 O O . GLY A 1 140 ? -10.504 0.002 35.609 1.00 45.34 140 GLY A O 1
ATOM 1139 N N . GLU A 1 141 ? -9.672 -1.015 33.812 1.00 44.91 141 GLU A N 1
ATOM 1140 C CA . GLU A 1 141 ? -10.808 -1.955 33.695 1.00 44.91 141 GLU A CA 1
ATOM 1141 C C . GLU A 1 141 ? -10.383 -3.433 33.618 1.00 44.91 141 GLU A C 1
ATOM 1143 O O . GLU A 1 141 ? -10.849 -4.208 32.787 1.00 44.91 141 GLU A O 1
ATOM 1148 N N . HIS A 1 142 ? -9.489 -3.872 34.506 1.00 43.62 142 HIS A N 1
ATOM 1149 C CA . HIS A 1 142 ? -9.047 -5.276 34.565 1.00 43.62 142 HIS A CA 1
ATOM 1150 C C . HIS A 1 142 ? -9.787 -6.148 35.596 1.00 43.62 142 HIS A C 1
ATOM 1152 O O . HIS A 1 142 ? -9.298 -7.216 35.956 1.00 43.62 142 HIS A O 1
ATOM 1158 N N . THR A 1 143 ? -10.984 -5.760 36.050 1.00 46.53 143 THR A N 1
ATOM 1159 C CA . THR A 1 143 ? -11.776 -6.584 36.993 1.00 46.53 143 THR A CA 1
ATOM 1160 C C . THR A 1 143 ? -13.110 -7.088 36.435 1.00 46.53 143 THR A C 1
ATOM 1162 O O . THR A 1 143 ? -13.620 -8.099 36.921 1.00 46.53 143 THR A O 1
ATOM 1165 N N . SER A 1 144 ? -13.666 -6.478 35.383 1.00 47.44 144 SER A N 1
ATOM 1166 C CA . SER A 1 144 ? -14.996 -6.835 34.857 1.00 47.44 144 SER A CA 1
ATOM 1167 C C . SER A 1 144 ? -14.963 -7.795 33.655 1.00 47.44 144 SER A C 1
ATOM 1169 O O . SER A 1 144 ? -15.787 -8.711 33.585 1.00 47.44 144 SER A O 1
ATOM 1171 N N . SER A 1 145 ? -13.994 -7.673 32.736 1.00 45.94 145 SER A N 1
ATOM 1172 C CA . SER A 1 145 ? -13.986 -8.477 31.494 1.00 45.94 145 SER A CA 1
ATOM 1173 C C . SER A 1 145 ? -13.570 -9.943 31.693 1.00 45.94 145 SER A C 1
ATOM 1175 O O . SER A 1 145 ? -13.996 -10.821 30.936 1.00 45.94 145 SER A O 1
ATOM 1177 N N . LEU A 1 146 ? -12.824 -10.249 32.764 1.00 45.34 146 LEU A N 1
ATOM 1178 C CA . LEU A 1 146 ? -12.483 -11.633 33.112 1.00 45.34 146 LEU A CA 1
ATOM 1179 C C . LEU A 1 146 ? -13.716 -12.451 33.521 1.00 45.34 146 LEU A C 1
ATOM 1181 O O . LEU A 1 146 ? -13.750 -13.652 33.261 1.00 45.34 146 LEU A O 1
ATOM 1185 N N . ARG A 1 147 ? -14.757 -11.821 34.087 1.00 46.31 147 ARG A N 1
ATOM 1186 C CA . ARG A 1 147 ? -15.994 -12.524 34.466 1.00 46.31 147 ARG A CA 1
ATOM 1187 C C . ARG A 1 147 ? -16.860 -12.871 33.257 1.00 46.31 147 ARG A C 1
ATOM 1189 O O . ARG A 1 147 ? -17.354 -13.990 33.167 1.00 46.31 147 ARG A O 1
ATOM 1196 N N . VAL A 1 148 ? -16.988 -11.967 32.284 1.00 50.16 148 VAL A N 1
ATOM 1197 C CA . VAL A 1 148 ? -17.825 -12.209 31.092 1.00 50.16 148 VAL A CA 1
ATOM 1198 C C . VAL A 1 148 ? -17.210 -13.277 30.182 1.00 50.16 148 VAL A C 1
ATOM 1200 O O . VAL A 1 148 ? -17.927 -14.119 29.640 1.00 50.16 148 VAL A O 1
ATOM 1203 N N . ARG A 1 149 ? -15.875 -13.316 30.068 1.00 46.34 149 ARG A N 1
ATOM 1204 C CA . ARG A 1 149 ? -15.180 -14.342 29.273 1.00 46.34 149 ARG A CA 1
ATOM 1205 C C . ARG A 1 149 ? -15.179 -15.724 29.941 1.00 46.34 149 ARG A C 1
ATOM 1207 O O . ARG A 1 149 ? -15.099 -16.727 29.236 1.00 46.34 149 ARG A O 1
ATOM 1214 N N . GLN A 1 150 ? -15.313 -15.795 31.269 1.00 48.38 150 GLN A N 1
ATOM 1215 C CA . GLN A 1 150 ? -15.459 -17.067 31.988 1.00 48.38 150 GLN A CA 1
ATOM 1216 C C . GLN A 1 150 ? -16.849 -17.697 31.816 1.00 48.38 150 GLN A C 1
ATOM 1218 O O . GLN A 1 150 ? -16.940 -18.918 31.777 1.00 48.38 150 GLN A O 1
ATOM 1223 N N . LEU A 1 151 ? -17.908 -16.903 31.620 1.00 50.22 151 LEU A N 1
ATOM 1224 C CA . LEU A 1 151 ? -19.272 -17.431 31.459 1.00 50.22 151 LEU A CA 1
ATOM 1225 C C . LEU A 1 151 ? -19.557 -18.036 30.072 1.00 50.22 151 LEU A C 1
ATOM 1227 O O . LEU A 1 151 ? -20.490 -18.819 29.934 1.00 50.22 151 LEU A O 1
ATOM 1231 N N . ARG A 1 152 ? -18.759 -17.715 29.042 1.00 52.00 152 ARG A N 1
ATOM 1232 C CA . ARG A 1 152 ? -18.944 -18.229 27.666 1.00 52.00 152 ARG A CA 1
ATOM 1233 C C . ARG A 1 152 ? -18.088 -19.448 27.312 1.00 52.00 152 ARG A C 1
ATOM 1235 O O . ARG A 1 152 ? -18.184 -19.955 26.197 1.00 52.00 152 ARG A O 1
ATOM 1242 N N . ARG A 1 153 ? -17.256 -19.942 28.231 1.00 45.22 153 ARG A N 1
ATOM 1243 C CA . ARG A 1 153 ? -16.472 -21.159 27.996 1.00 45.22 153 ARG A CA 1
ATOM 1244 C C . ARG A 1 153 ? -17.283 -22.362 28.469 1.00 45.22 153 ARG A C 1
ATOM 1246 O O . ARG A 1 153 ? -17.223 -22.726 29.639 1.00 45.22 153 ARG A O 1
ATOM 1253 N 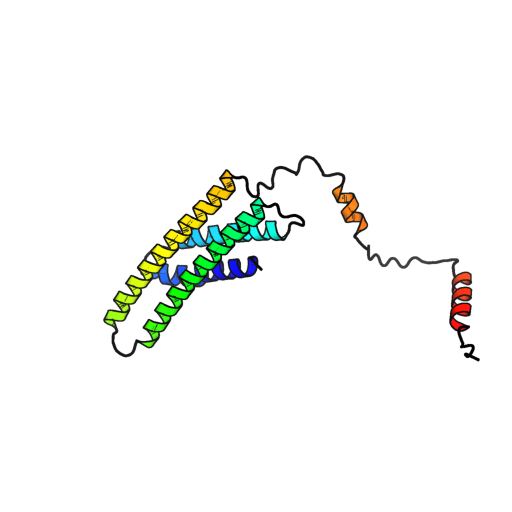N . ALA A 1 154 ? -18.014 -22.990 27.549 1.00 41.75 154 ALA A N 1
ATOM 1254 C CA . ALA A 1 154 ? -18.429 -24.376 27.723 1.00 41.75 154 ALA A CA 1
ATOM 1255 C C . ALA A 1 154 ? -17.152 -25.203 27.931 1.00 41.75 154 ALA A C 1
ATOM 1257 O O . ALA A 1 154 ? -16.346 -25.410 27.021 1.00 41.75 154 ALA A O 1
ATOM 1258 N N . ARG A 1 155 ? -16.903 -25.552 29.189 1.00 40.03 155 ARG A N 1
ATOM 1259 C CA . ARG A 1 155 ? -15.763 -26.346 29.616 1.00 40.03 155 ARG A CA 1
ATOM 1260 C C . ARG A 1 155 ? -16.083 -27.779 29.192 1.00 40.03 155 ARG A C 1
ATOM 1262 O O . ARG A 1 155 ? -16.821 -28.464 29.885 1.00 40.03 155 ARG A O 1
ATOM 1269 N N . SER A 1 156 ? -15.562 -28.218 28.046 1.00 42.22 156 SER A N 1
ATOM 1270 C CA . SER A 1 156 ? -15.448 -29.652 27.772 1.00 42.22 156 SER A CA 1
ATOM 1271 C C . SER A 1 156 ? -14.388 -30.200 28.723 1.00 42.22 156 SER A C 1
ATOM 1273 O O . SER A 1 156 ? -13.187 -30.126 28.467 1.00 42.22 156 SER A O 1
ATOM 1275 N N . ILE A 1 157 ? -14.840 -30.626 29.896 1.00 43.81 157 ILE A N 1
ATOM 1276 C CA . ILE A 1 157 ? -14.122 -31.563 30.741 1.00 43.81 157 ILE A CA 1
ATOM 1277 C C . ILE A 1 157 ? -14.938 -32.833 30.663 1.00 43.81 157 ILE A C 1
ATOM 1279 O O . ILE A 1 157 ? -16.019 -32.925 31.234 1.00 43.81 157 ILE A O 1
ATOM 1283 N N . VAL A 1 158 ? -14.410 -33.804 29.929 1.00 47.47 158 VAL A N 1
ATOM 1284 C CA . VAL A 1 158 ? -14.770 -35.198 30.141 1.00 47.47 158 VAL A CA 1
ATOM 1285 C C . VAL A 1 158 ? -14.147 -35.575 31.484 1.00 47.47 158 VAL A C 1
ATOM 1287 O O . VAL A 1 158 ? -12.995 -35.991 31.563 1.00 47.47 158 VAL A O 1
ATOM 1290 N N . GLN A 1 159 ? -14.873 -35.309 32.564 1.00 44.19 159 GLN A N 1
ATOM 1291 C CA . GLN A 1 159 ? -14.770 -36.114 33.767 1.00 44.19 159 GLN A CA 1
ATOM 1292 C C . GLN A 1 159 ? -15.931 -37.087 33.667 1.00 44.19 159 GLN A C 1
ATOM 1294 O O . GLN A 1 159 ? -17.086 -36.670 33.690 1.00 44.19 159 GLN A O 1
ATOM 1299 N N . GLU A 1 160 ? -15.621 -38.372 33.510 1.00 44.66 160 GLU A N 1
ATOM 1300 C CA . GLU A 1 160 ? -16.559 -39.422 33.889 1.00 44.66 160 GLU A CA 1
ATOM 1301 C C . GLU A 1 160 ? -16.806 -39.266 35.389 1.00 44.66 160 GLU A C 1
ATOM 1303 O O . GLU A 1 160 ? -16.047 -39.740 36.236 1.00 44.66 160 GLU A O 1
ATOM 1308 N N . GLU A 1 161 ? -17.834 -38.495 35.717 1.00 52.34 161 GLU A N 1
ATOM 1309 C CA . GLU A 1 161 ? -18.361 -38.421 37.060 1.00 52.34 161 GLU A CA 1
ATOM 1310 C C . GLU A 1 161 ? -18.971 -39.792 37.350 1.00 52.34 161 GLU A C 1
ATOM 1312 O O . GLU A 1 161 ? -19.861 -40.268 36.644 1.00 52.34 161 GLU A O 1
ATOM 1317 N N . ARG A 1 162 ? -18.417 -40.484 38.346 1.00 46.00 162 ARG A N 1
ATOM 1318 C CA . ARG A 1 162 ? -18.888 -41.796 38.780 1.00 46.00 162 ARG A CA 1
ATOM 1319 C C . ARG A 1 162 ? -20.213 -41.588 39.514 1.00 46.00 162 ARG A C 1
ATOM 1321 O O . ARG A 1 162 ? -20.233 -41.458 40.735 1.00 46.00 162 ARG A O 1
ATOM 1328 N N . VAL A 1 163 ? -21.297 -41.473 38.752 1.00 57.66 163 VAL A N 1
ATOM 1329 C CA . VAL A 1 163 ? -22.652 -41.298 39.274 1.00 57.66 163 VAL A CA 1
ATOM 1330 C C . VAL A 1 163 ? -23.015 -42.564 40.049 1.00 57.66 163 VAL A C 1
ATOM 1332 O O . VAL A 1 163 ? -23.098 -43.642 39.473 1.00 57.66 163 VAL A O 1
ATOM 1335 N N . VAL A 1 164 ? -23.171 -42.443 41.366 1.00 60.59 164 VAL A N 1
ATOM 1336 C CA . VAL A 1 164 ? -23.688 -43.503 42.239 1.00 60.59 164 VAL A CA 1
ATOM 1337 C C . VAL A 1 164 ? -24.960 -42.990 42.899 1.00 60.59 164 VAL A C 1
ATOM 1339 O O . VAL A 1 164 ? -24.970 -41.884 43.437 1.00 60.59 164 VAL A O 1
ATOM 1342 N N . GLY A 1 165 ? -26.034 -43.779 42.854 1.00 60.62 165 GLY A N 1
ATOM 1343 C CA . GLY A 1 165 ? -27.290 -43.454 43.543 1.00 60.62 165 GLY A CA 1
ATOM 1344 C C . GLY A 1 165 ? -28.381 -42.834 42.669 1.00 60.62 165 GLY A C 1
ATOM 1345 O O . GLY A 1 165 ? -29.419 -42.460 43.201 1.00 60.62 165 GLY A O 1
ATOM 1346 N N . LEU A 1 166 ? -28.181 -42.769 41.348 1.00 65.19 166 LEU A N 1
ATOM 1347 C CA . LEU A 1 166 ? -29.234 -42.433 40.377 1.00 65.19 166 LEU A CA 1
ATOM 1348 C C . LEU A 1 166 ? -29.751 -43.667 39.609 1.00 65.19 166 LEU A C 1
ATOM 1350 O O . LEU A 1 166 ? -30.536 -43.540 38.666 1.00 65.19 166 LEU A O 1
ATOM 1354 N N . GLU A 1 167 ? -29.322 -44.876 39.990 1.00 68.00 167 GLU A N 1
ATOM 1355 C CA . GLU A 1 167 ? -29.730 -46.129 39.341 1.00 68.00 167 GLU A CA 1
ATOM 1356 C C . GLU A 1 167 ? -31.248 -46.342 39.339 1.00 68.00 167 GLU A C 1
ATOM 1358 O O . GLU A 1 167 ? -31.792 -46.846 38.358 1.00 68.00 167 GLU A O 1
ATOM 1363 N N . ASP A 1 168 ? -31.948 -45.961 40.404 1.00 70.19 168 ASP A N 1
ATOM 1364 C CA . ASP A 1 168 ? -33.390 -46.199 40.500 1.00 70.19 168 ASP A CA 1
ATOM 1365 C C . ASP A 1 168 ? -34.189 -45.164 39.696 1.00 70.19 168 ASP A C 1
ATOM 1367 O O . ASP A 1 168 ? -35.107 -45.527 38.957 1.00 70.19 168 ASP A O 1
ATOM 1371 N N . ASP A 1 169 ? -33.767 -43.900 39.717 1.00 75.31 169 ASP A N 1
ATOM 1372 C CA . ASP A 1 169 ? -34.386 -42.831 38.928 1.00 75.31 169 ASP A CA 1
ATOM 1373 C C . ASP A 1 169 ? -34.172 -43.031 37.422 1.00 75.31 169 ASP A C 1
ATOM 1375 O O . ASP A 1 169 ? -35.084 -42.810 36.619 1.00 75.31 169 ASP A O 1
ATOM 1379 N N . SER A 1 170 ? -32.994 -43.525 37.022 1.00 76.62 170 SER A N 1
ATOM 1380 C CA . SER A 1 170 ? -32.709 -43.852 35.621 1.00 76.62 170 SER A CA 1
ATOM 1381 C C . SER A 1 170 ? -33.590 -44.993 35.104 1.00 76.62 170 SER A C 1
ATOM 1383 O O . SER A 1 170 ? -34.103 -44.892 33.990 1.00 76.62 170 SER A O 1
ATOM 1385 N N . LYS A 1 171 ? -33.862 -46.025 35.917 1.00 74.38 171 LYS A N 1
ATOM 1386 C CA . LYS A 1 171 ? -34.807 -47.105 35.576 1.00 74.38 171 LYS A CA 1
ATOM 1387 C C . LYS A 1 171 ? -36.241 -46.601 35.447 1.00 74.38 171 LYS A C 1
ATOM 1389 O O . LYS A 1 171 ? -36.943 -47.026 34.533 1.00 74.38 171 LYS A O 1
ATOM 1394 N N . ILE A 1 172 ? -36.677 -45.690 36.321 1.00 77.06 172 ILE A N 1
ATOM 1395 C CA . ILE A 1 172 ? -38.022 -45.094 36.252 1.00 77.06 172 ILE A CA 1
ATOM 1396 C C . ILE A 1 172 ? -38.187 -44.285 34.961 1.00 77.06 172 ILE A C 1
ATOM 1398 O O . ILE A 1 172 ? -39.219 -44.384 34.295 1.00 77.06 172 ILE A O 1
ATOM 1402 N N . LEU A 1 173 ? -37.176 -43.498 34.589 1.00 77.69 173 LEU A N 1
ATOM 1403 C CA . LEU A 1 173 ? -37.199 -42.718 33.352 1.00 77.69 173 LEU A CA 1
ATOM 1404 C C . LEU A 1 173 ? -37.134 -43.612 32.109 1.00 77.69 173 LEU A C 1
ATOM 1406 O O . LEU A 1 173 ? -37.880 -43.372 31.162 1.00 77.69 173 LEU A O 1
ATOM 1410 N N . LEU A 1 174 ? -36.329 -44.678 32.133 1.00 76.31 174 LEU A N 1
ATOM 1411 C CA . LEU A 1 174 ? -36.297 -45.684 31.067 1.00 76.31 174 LEU A CA 1
ATOM 1412 C C . LEU A 1 174 ? -37.652 -46.375 30.897 1.00 76.31 174 LEU A C 1
ATOM 1414 O O . LEU A 1 174 ? -38.119 -46.513 29.773 1.00 76.31 174 LEU A O 1
ATOM 1418 N N . ALA A 1 175 ? -38.313 -46.748 31.995 1.00 75.50 175 ALA A N 1
ATOM 1419 C CA . ALA A 1 175 ? -39.642 -47.354 31.952 1.00 75.50 175 ALA A CA 1
ATOM 1420 C C . ALA A 1 175 ? -40.705 -46.392 31.397 1.00 75.50 175 ALA A C 1
ATOM 1422 O O . ALA A 1 175 ? -41.594 -46.820 30.674 1.00 75.50 175 ALA A O 1
ATOM 1423 N N . LYS A 1 176 ? -40.612 -45.088 31.691 1.00 74.88 176 LYS A N 1
ATOM 1424 C CA . LYS A 1 176 ? -41.512 -44.080 31.104 1.00 74.88 176 LYS A CA 1
ATOM 1425 C C . LYS A 1 176 ? -41.262 -43.854 29.615 1.00 74.88 176 LYS A C 1
ATOM 1427 O O . LYS A 1 176 ? -42.219 -43.641 28.887 1.00 74.88 176 LYS A O 1
ATOM 1432 N N . LEU A 1 177 ? -40.006 -43.904 29.175 1.00 73.12 177 LEU A N 1
ATOM 1433 C CA . LEU A 1 177 ? -39.638 -43.737 27.766 1.00 73.12 177 LEU A CA 1
ATOM 1434 C C . LEU A 1 177 ? -39.962 -44.973 26.921 1.00 73.12 177 LEU A C 1
ATOM 1436 O O . LEU A 1 177 ? -40.306 -44.836 25.755 1.00 73.12 177 LEU A O 1
ATOM 1440 N N . LEU A 1 178 ? -39.861 -46.169 27.503 1.00 71.00 178 LEU A N 1
ATOM 1441 C CA . LEU A 1 178 ? -40.203 -47.431 26.841 1.00 71.00 178 LEU A CA 1
ATOM 1442 C C . LEU A 1 178 ? -41.703 -47.748 26.872 1.00 71.00 178 LEU A C 1
ATOM 1444 O O . LEU A 1 178 ? -42.136 -48.624 26.139 1.00 71.00 178 LEU A O 1
ATOM 1448 N N . ASN A 1 179 ? -42.485 -47.048 27.696 1.00 62.47 179 ASN A N 1
ATOM 1449 C CA . ASN A 1 179 ? -43.944 -47.166 27.725 1.00 62.47 179 ASN A CA 1
ATOM 1450 C C . ASN A 1 179 ? -44.649 -46.129 26.833 1.00 62.47 179 ASN A C 1
ATOM 1452 O O . ASN A 1 179 ? -45.868 -46.006 26.922 1.00 62.47 179 ASN A O 1
ATOM 1456 N N . ASP A 1 180 ? -43.926 -45.406 25.969 1.00 59.88 180 ASP A N 1
ATOM 1457 C CA . ASP A 1 180 ? -44.540 -44.614 24.892 1.00 59.88 180 ASP A CA 1
ATOM 1458 C C . ASP A 1 180 ? -44.774 -45.494 23.651 1.00 59.88 180 ASP A C 1
ATOM 1460 O O . ASP A 1 180 ? -44.373 -45.179 22.532 1.00 59.88 180 ASP A O 1
ATOM 1464 N N . ASP A 1 181 ? -45.414 -46.644 23.876 1.00 56.03 181 ASP A N 1
ATOM 1465 C CA . ASP A 1 181 ? -46.024 -47.434 22.816 1.00 56.03 181 ASP A CA 1
ATOM 1466 C C . ASP A 1 181 ? -47.455 -46.927 22.632 1.00 56.03 181 ASP A C 1
ATOM 1468 O O . ASP A 1 181 ? -48.379 -47.286 23.361 1.00 56.03 181 ASP A O 1
ATOM 1472 N N . GLY A 1 182 ? -47.557 -46.027 21.653 1.00 60.03 182 GLY A N 1
ATOM 1473 C CA . GLY A 1 182 ? -48.739 -45.498 20.984 1.00 60.03 182 GLY A CA 1
ATOM 1474 C C . GLY A 1 182 ? -50.105 -45.918 21.508 1.00 60.03 182 GLY A C 1
ATOM 1475 O O . GLY A 1 182 ? -50.555 -47.032 21.246 1.00 60.03 182 GLY A O 1
ATOM 1476 N N . ASP A 1 183 ? -50.833 -44.943 22.057 1.00 46.66 183 ASP A N 1
ATOM 1477 C CA . ASP A 1 183 ? -52.287 -45.005 22.020 1.00 46.66 183 ASP A CA 1
ATOM 1478 C C . ASP A 1 183 ? -52.831 -44.162 20.867 1.00 46.66 183 ASP A C 1
ATOM 1480 O O . ASP A 1 183 ? -52.491 -42.994 20.644 1.00 46.66 183 ASP A O 1
ATOM 1484 N N . HIS A 1 184 ? -53.619 -44.853 20.061 1.00 46.22 184 HIS A N 1
ATOM 1485 C CA . HIS A 1 184 ? -54.148 -44.415 18.796 1.00 46.22 184 HIS A CA 1
ATOM 1486 C C . HIS A 1 184 ? -55.196 -43.320 18.978 1.00 46.22 184 HIS A C 1
ATOM 1488 O O . HIS A 1 184 ? -56.099 -43.403 19.802 1.00 46.22 184 HIS A O 1
ATOM 1494 N N . ASN A 1 185 ? -55.121 -42.341 18.082 1.00 45.31 185 ASN A N 1
ATOM 1495 C CA . ASN A 1 185 ? -56.229 -41.485 17.695 1.00 45.31 185 ASN A CA 1
ATOM 1496 C C . ASN A 1 185 ? -57.494 -42.328 17.417 1.00 45.31 185 ASN A C 1
ATOM 1498 O O . ASN A 1 185 ? -57.568 -42.997 16.379 1.00 45.31 185 ASN A O 1
ATOM 1502 N N . ARG A 1 186 ? -58.484 -42.268 18.314 1.00 38.88 186 ARG A N 1
ATOM 1503 C CA . ARG A 1 186 ? -59.895 -42.490 17.989 1.00 38.88 186 ARG A CA 1
ATOM 1504 C C . ARG A 1 186 ? -60.825 -41.748 18.938 1.00 38.88 186 ARG A C 1
ATOM 1506 O O . ARG A 1 186 ? -60.579 -41.793 20.160 1.00 38.88 186 ARG A O 1
#

InterPro domains:
  IPR038005 Virus X resistance protein-like, coiled-coil domain [cd14798] (3-124)
  IPR041118 Disease resistance, N-terminal [PF18052] (5-90)

Foldseek 3Di:
DLLVLLCVLLCLLPPPVLPPLCVLPVCNVVSVVVSVLSVVVSVVVVVQVPDPDHDPLLVVLSVLNVVLSVLSVVLSVVLVVQLVVLVVVVPPDPPVSVVSNSVSSVVSVVSSVVSVVSSVVSVVVCVVVVPPVVPPPPPPDPPPPVVVVVVPDPDPDPDPPVDDDCVVVVVVVVVVVVPPPDDDDD

Organism: Noccaea caerulescens (NCBI:txid107243)